Protein AF-A0A927VMZ0-F1 (afdb_monomer_lite)

Secondary structure (DSSP, 8-state):
--HHHHHHHHHHHHTT-S-------SS-TTTT-GGGG---S---TT-HHHHHHHHHHHHHHHHTT-S--TT--HHHHHHHHB-TTSPBPS-EEEEETTEEEEEEEEE----SHHHHHHHHHHHHHH-TT-EEEEEEEEETTEEEEEEEEEEETTEEEEE-TTS-TTS---S-EEGGGSSB--GGG--EEEEEEEEEEPPPPPPPPP------------

Sequence (218 aa):
MKKIITVLSLTMIVFVMFASVPSYAGTDPLVSETTYYTEETDYIPGDCILTATRMMIRRAAIMNGKTGWDKITNEVLRPEATTMDGCLLSDFCFESEGMIYRIGFGTFSGTTDAERIGEFEALLREHPEGIVVHGDWAASTGTHGVLVVGVEGGEVYAVDASYNMGIFSEGIQKWSDTTMLEPSLVTRYWYISSITKTVEKPKPVPAATYYFNILRCA

Structure (mmCIF, N/CA/C/O backbone):
data_AF-A0A927VMZ0-F1
#
_entry.id   AF-A0A927VMZ0-F1
#
loop_
_atom_site.group_PDB
_atom_site.id
_atom_site.type_symbol
_atom_site.label_atom_id
_atom_site.label_alt_id
_atom_site.label_comp_id
_atom_site.label_asym_id
_atom_site.label_entity_id
_atom_site.label_seq_id
_atom_site.pdbx_PDB_ins_code
_atom_site.Cartn_x
_atom_site.Cartn_y
_atom_site.Cartn_z
_atom_site.occupancy
_atom_site.B_iso_or_equiv
_atom_site.auth_seq_id
_atom_site.auth_comp_id
_atom_site.auth_asym_id
_atom_site.auth_atom_id
_atom_site.pdbx_PDB_model_num
ATOM 1 N N . MET A 1 1 ? 46.308 -14.272 31.073 1.00 50.69 1 MET A N 1
ATOM 2 C CA . MET A 1 1 ? 45.635 -12.959 30.922 1.00 50.69 1 MET A CA 1
ATOM 3 C C . MET A 1 1 ? 45.323 -12.603 29.455 1.00 50.69 1 MET A C 1
ATOM 5 O O . MET A 1 1 ? 45.405 -11.446 29.083 1.00 50.69 1 MET A O 1
ATOM 9 N N . LYS A 1 2 ? 44.944 -13.575 28.604 1.00 46.66 2 LYS A N 1
ATOM 10 C CA . LYS A 1 2 ? 44.546 -13.332 27.196 1.00 46.66 2 LYS A CA 1
ATOM 11 C C . LYS A 1 2 ? 43.119 -13.793 26.862 1.00 46.66 2 LYS A C 1
ATOM 13 O O . LYS A 1 2 ? 42.627 -13.470 25.799 1.00 46.66 2 LYS A O 1
ATOM 18 N N . LYS A 1 3 ? 42.445 -14.513 27.771 1.00 48.75 3 LYS A N 1
ATOM 19 C CA . LYS A 1 3 ? 41.092 -15.056 27.547 1.00 48.75 3 LYS A CA 1
ATOM 20 C C . LYS A 1 3 ? 39.956 -14.128 28.004 1.00 48.75 3 LYS A C 1
ATOM 22 O O . LYS A 1 3 ? 38.837 -14.301 27.557 1.00 48.75 3 LYS A O 1
ATOM 27 N N . ILE A 1 4 ? 40.240 -13.139 28.859 1.00 52.00 4 ILE A N 1
ATOM 28 C CA . ILE A 1 4 ? 39.223 -12.197 29.369 1.00 52.00 4 ILE A CA 1
ATOM 29 C C . ILE A 1 4 ? 39.010 -11.028 28.389 1.00 52.00 4 ILE A C 1
ATOM 31 O O . ILE A 1 4 ? 37.894 -10.548 28.238 1.00 52.00 4 ILE A O 1
ATOM 35 N N . ILE A 1 5 ? 40.049 -10.629 27.646 1.00 51.81 5 ILE A N 1
ATOM 36 C CA . ILE A 1 5 ? 39.971 -9.518 26.680 1.00 51.81 5 ILE A CA 1
ATOM 37 C C . ILE A 1 5 ? 39.181 -9.924 25.421 1.00 51.81 5 ILE A C 1
ATOM 39 O O . ILE A 1 5 ? 38.452 -9.110 24.866 1.00 51.81 5 ILE A O 1
ATOM 43 N N . THR A 1 6 ? 39.244 -11.194 25.007 1.00 50.09 6 THR A N 1
ATOM 44 C CA . THR A 1 6 ? 38.513 -11.689 23.824 1.00 50.09 6 THR A CA 1
ATOM 45 C C . THR A 1 6 ? 37.008 -11.825 24.063 1.00 50.09 6 THR A C 1
ATOM 47 O O . THR A 1 6 ? 36.226 -11.674 23.133 1.00 50.09 6 THR A O 1
ATOM 50 N N . VAL A 1 7 ? 36.581 -12.073 25.306 1.00 53.28 7 VAL A N 1
ATOM 51 C CA . VAL A 1 7 ? 35.149 -12.166 25.642 1.00 53.28 7 VAL A CA 1
ATOM 52 C C . VAL A 1 7 ? 34.510 -10.775 25.677 1.00 53.28 7 VAL A C 1
ATOM 54 O O . VAL A 1 7 ? 33.385 -10.619 25.219 1.00 53.28 7 VAL A O 1
ATOM 57 N N . LEU A 1 8 ? 35.254 -9.752 26.114 1.00 47.31 8 LEU A N 1
ATOM 58 C CA . LEU A 1 8 ? 34.761 -8.372 26.161 1.00 47.31 8 LEU A CA 1
ATOM 59 C C . LEU A 1 8 ? 34.671 -7.716 24.770 1.00 47.31 8 LEU A C 1
ATOM 61 O O . LEU A 1 8 ? 33.789 -6.891 24.535 1.00 47.31 8 LEU A O 1
ATOM 65 N N . SER A 1 9 ? 35.550 -8.093 23.830 1.00 53.38 9 SER A N 1
ATOM 66 C CA . SER A 1 9 ? 35.493 -7.578 22.453 1.00 53.38 9 SER A CA 1
ATOM 67 C C . SER A 1 9 ? 34.391 -8.232 21.618 1.00 53.38 9 SER A C 1
ATOM 69 O O . SER A 1 9 ? 33.912 -7.620 20.671 1.00 53.38 9 SER A O 1
ATOM 71 N N . LEU A 1 10 ? 33.979 -9.459 21.957 1.00 47.56 10 LEU A N 1
ATOM 72 C CA . LEU A 1 10 ? 32.918 -10.164 21.235 1.00 47.56 10 LEU A CA 1
ATOM 73 C C . LEU A 1 10 ? 31.522 -9.682 21.663 1.00 47.56 10 LEU A C 1
ATOM 75 O O . LEU A 1 10 ? 30.630 -9.570 20.829 1.00 47.56 10 LEU A O 1
ATOM 79 N N . THR A 1 11 ? 31.337 -9.304 22.932 1.00 51.06 11 THR A N 1
ATOM 80 C CA . THR A 1 11 ? 30.060 -8.758 23.427 1.00 51.06 11 THR A CA 1
ATOM 81 C C . THR A 1 11 ? 29.762 -7.345 22.913 1.00 51.06 11 THR A C 1
ATOM 83 O O . THR A 1 11 ? 28.600 -7.001 22.731 1.00 51.06 11 THR A O 1
ATOM 86 N N . MET A 1 12 ? 30.791 -6.544 22.612 1.00 43.84 12 MET A N 1
ATOM 87 C CA . MET A 1 12 ? 30.645 -5.201 22.019 1.00 43.84 12 MET A CA 1
ATOM 88 C C . MET A 1 12 ? 30.373 -5.212 20.505 1.00 43.84 12 MET A C 1
ATOM 90 O O . MET A 1 12 ? 30.009 -4.180 19.959 1.00 43.84 12 MET A O 1
ATOM 94 N N . ILE A 1 13 ? 30.524 -6.354 19.825 1.00 51.31 13 ILE A N 1
ATOM 95 C CA . ILE A 1 13 ? 30.164 -6.504 18.402 1.00 51.31 13 ILE A CA 1
ATOM 96 C C . ILE A 1 13 ? 28.725 -7.018 18.261 1.00 51.31 13 ILE A C 1
ATOM 98 O O . ILE A 1 13 ? 28.010 -6.608 17.352 1.00 51.31 13 ILE A O 1
ATOM 102 N N . VAL A 1 14 ? 28.257 -7.842 19.204 1.00 43.28 14 VAL A N 1
ATOM 103 C CA . VAL A 1 14 ? 26.871 -8.347 19.214 1.00 43.28 14 VAL A CA 1
ATOM 104 C C . VAL A 1 14 ? 25.856 -7.245 19.562 1.00 43.28 14 VAL A C 1
ATOM 106 O O . VAL A 1 14 ? 24.717 -7.308 19.116 1.00 43.28 14 VAL A O 1
ATOM 109 N N . PHE A 1 15 ? 26.266 -6.188 20.273 1.00 41.25 15 PHE A N 1
ATOM 110 C CA . PHE A 1 15 ? 25.385 -5.060 20.613 1.00 41.25 15 PHE A CA 1
ATOM 111 C C . PHE A 1 15 ? 25.274 -3.978 19.520 1.00 41.25 15 PHE A C 1
ATOM 113 O O . PHE A 1 15 ? 24.405 -3.120 19.607 1.00 41.25 15 PHE A O 1
ATOM 120 N N . VAL A 1 16 ? 26.121 -4.016 18.483 1.00 42.69 16 VAL A N 1
ATOM 121 C CA . VAL A 1 16 ? 26.083 -3.062 17.348 1.00 42.69 16 VAL A CA 1
ATOM 122 C C . VAL A 1 16 ? 25.205 -3.580 16.196 1.00 42.69 16 VAL A C 1
ATOM 124 O O . VAL A 1 16 ? 24.932 -2.859 15.245 1.00 42.69 16 VAL A O 1
ATOM 127 N N . MET A 1 17 ? 24.710 -4.817 16.298 1.00 44.28 17 MET A N 1
ATOM 128 C CA . MET A 1 17 ? 23.756 -5.405 15.348 1.00 44.28 17 MET A CA 1
ATOM 129 C C . MET A 1 17 ? 22.297 -5.277 15.814 1.00 44.28 17 MET A C 1
ATOM 131 O O . MET A 1 17 ? 21.398 -5.785 15.148 1.00 44.28 17 MET A O 1
ATOM 135 N N . PHE A 1 18 ? 22.044 -4.570 16.925 1.00 40.03 18 PHE A N 1
ATOM 136 C CA . PHE A 1 18 ? 20.722 -4.002 17.179 1.00 40.03 18 PHE A CA 1
ATOM 137 C C . PHE A 1 18 ? 20.529 -2.853 16.193 1.00 40.03 18 PHE A C 1
ATOM 139 O O . PHE A 1 18 ? 21.054 -1.759 16.388 1.00 40.03 18 PHE A O 1
ATOM 146 N N . ALA A 1 19 ? 19.872 -3.203 15.088 1.00 43.00 19 ALA A N 1
ATOM 147 C CA . ALA A 1 19 ? 19.372 -2.364 14.015 1.00 43.00 19 ALA A CA 1
ATOM 148 C C . ALA A 1 19 ? 19.492 -0.857 14.282 1.00 43.00 19 ALA A C 1
ATOM 150 O O . ALA A 1 19 ? 18.698 -0.260 15.008 1.00 43.00 19 ALA A O 1
ATOM 151 N N . SER A 1 20 ? 20.437 -0.213 13.599 1.00 39.66 20 SER A N 1
ATOM 152 C CA . SER A 1 20 ? 20.200 1.150 13.150 1.00 39.66 20 SER A CA 1
ATOM 153 C C . SER A 1 20 ? 19.043 1.079 12.155 1.00 39.66 20 SER A C 1
ATOM 155 O O . SER A 1 20 ? 19.272 0.920 10.956 1.00 39.66 20 SER A O 1
ATOM 157 N N . VAL A 1 21 ? 17.804 1.112 12.656 1.00 47.34 21 VAL A N 1
ATOM 158 C CA . VAL A 1 21 ? 16.632 1.367 11.817 1.00 47.34 21 VAL A CA 1
ATOM 159 C C . VAL A 1 21 ? 16.952 2.666 11.078 1.00 47.34 21 VAL A C 1
ATOM 161 O O . VAL A 1 21 ? 17.292 3.650 11.751 1.00 47.34 21 VAL A O 1
ATOM 164 N N . PRO A 1 22 ? 16.959 2.688 9.734 1.00 45.44 22 PRO A N 1
ATOM 165 C CA . PRO A 1 22 ? 17.166 3.921 8.998 1.00 45.44 22 PRO A CA 1
ATOM 166 C C . PRO A 1 22 ? 16.152 4.938 9.520 1.00 45.44 22 PRO A C 1
ATOM 168 O O . PRO A 1 22 ? 14.951 4.767 9.344 1.00 45.44 22 PRO A O 1
ATOM 171 N N . SER A 1 23 ? 16.613 5.968 10.232 1.00 45.06 23 SER A N 1
ATOM 172 C CA . SER A 1 23 ? 15.724 7.045 10.643 1.00 45.06 23 SER A CA 1
ATOM 173 C C . SER A 1 23 ? 15.320 7.768 9.367 1.00 45.06 23 SER A C 1
ATOM 175 O O . SER A 1 23 ? 16.126 8.499 8.791 1.00 45.06 23 SER A O 1
ATOM 177 N N . TYR A 1 24 ? 14.102 7.517 8.891 1.00 49.69 24 TYR A N 1
ATOM 178 C CA . TYR A 1 24 ? 13.470 8.380 7.908 1.00 49.69 24 TYR A CA 1
ATOM 179 C C . TYR A 1 24 ? 13.388 9.767 8.548 1.00 49.69 24 TYR A C 1
ATOM 181 O O . TYR A 1 24 ? 12.648 9.994 9.500 1.00 49.69 24 TYR A O 1
ATOM 189 N N . ALA A 1 25 ? 14.250 10.676 8.096 1.00 47.09 25 ALA A N 1
ATOM 190 C CA . ALA A 1 25 ? 14.321 12.046 8.596 1.00 47.09 25 ALA A CA 1
ATOM 191 C C . ALA A 1 25 ? 13.199 12.922 8.022 1.00 47.09 25 ALA A C 1
ATOM 193 O O . ALA A 1 25 ? 13.194 14.138 8.237 1.00 47.09 25 ALA A O 1
ATOM 194 N N . GLY A 1 26 ? 12.263 12.313 7.292 1.00 48.56 26 GLY A N 1
ATOM 195 C CA . GLY A 1 26 ? 11.076 12.985 6.832 1.00 48.56 26 GLY A CA 1
ATOM 196 C C . GLY A 1 26 ? 10.259 13.481 8.004 1.00 48.56 26 GLY A C 1
ATOM 197 O O . GLY A 1 26 ? 10.176 12.875 9.070 1.00 48.56 26 GLY A O 1
ATOM 198 N N . THR A 1 27 ? 9.639 14.629 7.788 1.00 46.03 27 THR A N 1
ATOM 199 C CA . THR A 1 27 ? 8.799 15.360 8.738 1.00 46.03 27 THR A CA 1
ATOM 200 C C . THR A 1 27 ? 7.523 14.614 9.144 1.00 46.03 27 THR A C 1
ATOM 202 O O . THR A 1 27 ? 6.589 15.255 9.612 1.00 46.03 27 THR A O 1
ATOM 205 N N . ASP A 1 28 ? 7.435 13.303 8.915 1.00 53.69 28 ASP A N 1
ATOM 206 C CA . ASP A 1 28 ? 6.305 12.484 9.318 1.00 53.69 28 ASP A CA 1
ATOM 207 C C . ASP A 1 28 ? 6.397 12.213 10.832 1.00 53.69 28 ASP A C 1
ATOM 209 O O . ASP A 1 28 ? 7.228 11.415 11.274 1.00 53.69 28 ASP A O 1
ATOM 213 N N . PRO A 1 29 ? 5.555 12.866 11.654 1.00 49.75 29 PRO A N 1
ATOM 214 C CA . PRO A 1 29 ? 5.581 12.699 13.103 1.00 49.75 29 PRO A CA 1
ATOM 215 C C . PRO A 1 29 ? 5.244 11.264 13.545 1.00 49.75 29 PRO A C 1
ATOM 217 O O . PRO A 1 29 ? 5.413 10.940 14.716 1.00 49.75 29 PRO A O 1
ATOM 220 N N . LEU A 1 30 ? 4.794 10.394 12.632 1.00 55.31 30 LEU A N 1
ATOM 221 C CA . LEU A 1 30 ? 4.502 8.986 12.901 1.00 55.31 30 LEU A CA 1
ATOM 222 C C . LEU A 1 30 ? 5.739 8.079 12.769 1.00 55.31 30 LEU A C 1
ATOM 224 O O . LEU A 1 30 ? 5.689 6.909 13.130 1.00 55.31 30 LEU A O 1
ATOM 228 N N . VAL A 1 31 ? 6.876 8.598 12.309 1.00 50.88 31 VAL A N 1
ATOM 229 C CA . VAL A 1 31 ? 8.122 7.821 12.170 1.00 50.88 31 VAL A CA 1
ATOM 230 C C . VAL A 1 31 ? 8.772 7.529 13.521 1.00 50.88 31 VAL A C 1
ATOM 232 O O . VAL A 1 31 ? 9.431 6.505 13.682 1.00 50.88 31 VAL A O 1
ATOM 235 N N . SER A 1 32 ? 8.577 8.404 14.514 1.00 46.72 32 SER A N 1
ATOM 236 C CA . SER A 1 32 ? 9.145 8.236 15.859 1.00 46.72 32 SER A CA 1
ATOM 237 C C . SER A 1 32 ? 8.428 7.190 16.717 1.00 46.72 32 SER A C 1
ATOM 239 O O . SER A 1 32 ? 8.897 6.886 17.811 1.00 46.72 32 SER A O 1
ATOM 241 N N . GLU A 1 33 ? 7.307 6.643 16.246 1.00 51.22 33 GLU A N 1
ATOM 242 C CA . GLU A 1 33 ? 6.510 5.641 16.952 1.00 51.22 33 GLU A CA 1
ATOM 243 C C . GLU A 1 33 ? 6.508 4.332 16.148 1.00 51.22 33 GLU A C 1
ATOM 245 O O . GLU A 1 33 ? 5.535 3.947 15.510 1.00 51.22 33 GLU A O 1
ATOM 250 N N . THR A 1 34 ? 7.629 3.609 16.194 1.00 49.75 34 THR A N 1
ATOM 251 C CA . THR A 1 34 ? 7.790 2.242 15.650 1.00 49.75 34 THR A CA 1
ATOM 252 C C . THR A 1 34 ? 6.742 1.237 16.174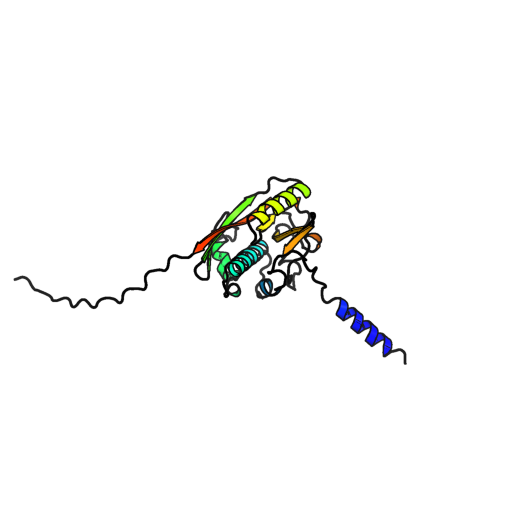 1.00 49.75 34 THR A C 1
ATOM 254 O O . THR A 1 34 ? 6.570 0.152 15.626 1.00 49.75 34 THR A O 1
ATOM 257 N N . THR A 1 35 ? 5.975 1.621 17.196 1.00 48.00 35 THR A N 1
ATOM 258 C CA . THR A 1 35 ? 4.920 0.859 17.879 1.00 48.00 35 THR A CA 1
ATOM 259 C C . THR A 1 35 ? 3.656 0.585 17.042 1.00 48.00 35 THR A C 1
ATOM 261 O O . THR A 1 35 ? 2.817 -0.214 17.452 1.00 48.00 35 THR A O 1
ATOM 264 N N . TYR A 1 36 ? 3.464 1.205 15.870 1.00 53.50 36 TYR A N 1
ATOM 265 C CA . TYR A 1 36 ? 2.250 0.989 15.049 1.00 53.50 36 TYR A CA 1
ATOM 266 C C . TYR A 1 36 ? 2.174 -0.396 14.387 1.00 53.50 36 TYR A C 1
ATOM 268 O O . TYR A 1 36 ? 1.096 -0.871 13.997 1.00 53.50 36 TYR A O 1
ATOM 276 N N . TYR A 1 37 ? 3.329 -1.043 14.251 1.00 53.00 37 TYR A N 1
ATOM 277 C CA . TYR A 1 37 ? 3.525 -2.222 13.413 1.00 53.00 37 TYR A CA 1
ATOM 278 C C . TYR A 1 37 ? 3.609 -3.533 14.212 1.00 53.00 37 TYR A C 1
ATOM 280 O O . TYR A 1 37 ? 3.603 -4.606 13.614 1.00 53.00 37 TYR A O 1
ATOM 288 N N . THR A 1 38 ? 3.652 -3.458 15.547 1.00 49.91 38 THR A N 1
ATOM 289 C CA . THR A 1 38 ? 4.317 -4.462 16.399 1.00 49.91 38 THR A CA 1
ATOM 290 C C . THR A 1 38 ? 3.447 -5.538 17.047 1.00 49.91 38 THR A C 1
ATOM 292 O O . THR A 1 38 ? 3.995 -6.417 17.701 1.00 49.91 38 THR A O 1
ATOM 295 N N . GLU A 1 39 ? 2.126 -5.542 16.890 1.00 49.31 39 GLU A N 1
ATOM 296 C CA . GLU A 1 39 ? 1.283 -6.507 17.617 1.00 49.31 39 GLU A CA 1
ATOM 297 C C . GLU A 1 39 ? 0.466 -7.405 16.700 1.00 49.31 39 GLU A C 1
ATOM 299 O O . GLU A 1 39 ? -0.753 -7.281 16.615 1.00 49.31 39 GLU A O 1
ATOM 304 N N . GLU A 1 40 ? 1.105 -8.347 16.016 1.00 51.88 40 GLU A N 1
ATOM 305 C CA . GLU A 1 40 ? 0.350 -9.545 15.665 1.00 51.88 40 GLU A CA 1
ATOM 306 C C . GLU A 1 40 ? 1.244 -10.769 15.726 1.00 51.88 40 GLU A C 1
ATOM 308 O O . GLU A 1 40 ? 2.162 -10.923 14.939 1.00 51.88 40 GLU A O 1
ATOM 313 N N . THR A 1 41 ? 0.955 -11.669 16.657 1.00 47.78 41 THR A N 1
ATOM 314 C CA . THR A 1 41 ? 1.517 -13.025 16.685 1.00 47.78 41 THR A CA 1
ATOM 315 C C . THR A 1 41 ? 0.951 -13.917 15.576 1.00 47.78 41 THR A C 1
ATOM 317 O O . THR A 1 41 ? 1.383 -15.059 15.437 1.00 47.78 41 THR A O 1
ATOM 320 N N . ASP A 1 42 ? 0.023 -13.386 14.771 1.00 51.47 42 ASP A N 1
ATOM 321 C CA . ASP A 1 42 ? -0.831 -14.140 13.852 1.00 51.47 42 ASP A CA 1
ATOM 322 C C . ASP A 1 42 ? -0.570 -13.761 12.385 1.00 51.47 42 ASP A C 1
ATOM 324 O O . ASP A 1 42 ? -1.479 -13.763 11.556 1.00 51.47 42 ASP A O 1
ATOM 328 N N . TYR A 1 43 ? 0.680 -13.424 12.042 1.00 56.22 43 TYR A N 1
ATOM 329 C CA . TYR A 1 43 ? 1.075 -13.304 10.638 1.00 56.22 43 TYR A CA 1
ATOM 330 C C . TYR A 1 43 ? 0.827 -14.628 9.915 1.00 56.22 43 TYR A C 1
ATOM 332 O O . TYR A 1 43 ? 1.489 -15.634 10.187 1.00 56.22 43 TYR A O 1
ATOM 340 N N . ILE A 1 44 ? -0.106 -14.614 8.964 1.00 61.84 44 ILE A N 1
ATOM 341 C CA . ILE A 1 44 ? -0.333 -15.739 8.066 1.00 61.84 44 ILE A CA 1
ATOM 342 C C . ILE A 1 44 ? 0.497 -15.483 6.802 1.00 61.84 44 ILE A C 1
ATOM 344 O O . ILE A 1 44 ? 0.311 -14.455 6.141 1.00 61.84 44 ILE A O 1
ATOM 348 N N . PRO A 1 45 ? 1.417 -16.393 6.431 1.00 62.81 45 PRO A N 1
ATOM 349 C CA . PRO A 1 45 ? 2.112 -16.308 5.153 1.00 62.81 45 PRO A CA 1
ATOM 350 C C . PRO A 1 45 ? 1.113 -16.125 4.002 1.00 62.81 45 PRO A C 1
ATOM 352 O O . PRO A 1 45 ? 0.208 -16.941 3.836 1.00 62.81 45 PRO A O 1
ATOM 355 N N . GLY A 1 46 ? 1.277 -15.052 3.224 1.00 69.69 46 GLY A N 1
ATOM 356 C CA . GLY A 1 46 ? 0.347 -14.664 2.154 1.00 69.69 46 GLY A CA 1
ATOM 357 C C . GLY A 1 46 ? -0.500 -13.419 2.454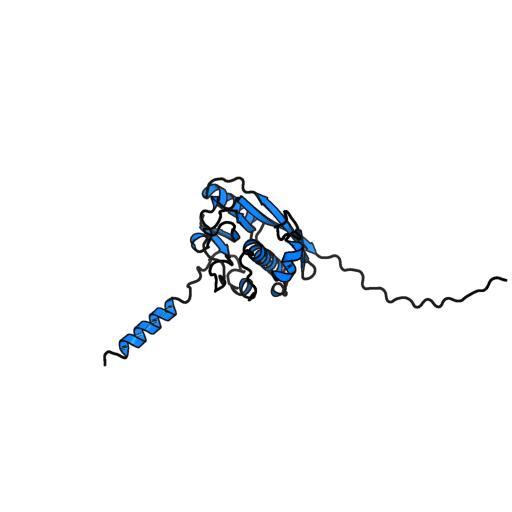 1.00 69.69 46 GLY A C 1
ATOM 358 O O . GLY A 1 46 ? -1.111 -12.878 1.538 1.00 69.69 46 GLY A O 1
ATOM 359 N N . ASP A 1 47 ? -0.474 -12.899 3.685 1.00 81.00 47 ASP A N 1
ATOM 360 C CA . ASP A 1 47 ? -1.238 -11.709 4.087 1.00 81.00 47 ASP A CA 1
ATOM 361 C C . ASP A 1 47 ? -0.478 -10.387 3.965 1.00 81.00 47 ASP A C 1
ATOM 363 O O . ASP A 1 47 ? -0.868 -9.391 4.575 1.00 81.00 47 ASP A O 1
ATOM 367 N N . CYS A 1 48 ? 0.620 -10.327 3.217 1.00 86.94 48 CYS A N 1
ATOM 368 C CA . CYS A 1 48 ? 1.442 -9.118 3.128 1.00 86.94 48 CYS A CA 1
ATOM 369 C C . CYS A 1 48 ? 0.634 -7.879 2.701 1.00 86.94 48 CYS A C 1
ATOM 371 O O . CYS A 1 48 ? 0.715 -6.837 3.349 1.00 86.94 48 CYS A O 1
ATOM 373 N N . ILE A 1 49 ? -0.234 -8.020 1.693 1.00 90.00 49 ILE A N 1
ATOM 374 C CA . ILE A 1 49 ? -1.090 -6.932 1.199 1.00 90.00 49 ILE A CA 1
ATOM 375 C C . ILE A 1 49 ? -2.141 -6.545 2.250 1.00 90.00 49 ILE A C 1
ATOM 377 O O . ILE A 1 49 ? -2.326 -5.360 2.528 1.00 90.00 49 ILE A O 1
ATOM 381 N N . LEU A 1 50 ? -2.787 -7.524 2.895 1.00 89.38 50 LEU A N 1
ATOM 382 C CA . LEU A 1 50 ? -3.759 -7.269 3.965 1.00 89.38 50 LEU A CA 1
ATOM 383 C C . LEU A 1 50 ? -3.102 -6.552 5.154 1.00 89.38 50 LEU A C 1
ATOM 385 O O . LEU A 1 50 ? -3.634 -5.570 5.667 1.00 89.38 50 LEU A O 1
ATOM 389 N N . THR A 1 51 ? -1.901 -6.988 5.525 1.00 88.06 51 THR A N 1
ATOM 390 C CA . THR A 1 51 ? -1.117 -6.420 6.622 1.00 88.06 51 THR A CA 1
ATOM 391 C C . THR A 1 51 ? -0.683 -4.990 6.314 1.00 88.06 51 THR A C 1
ATOM 393 O O . THR A 1 51 ? -0.855 -4.108 7.155 1.00 88.06 51 THR A O 1
ATOM 396 N N . ALA A 1 52 ? -0.189 -4.724 5.103 1.00 90.44 52 ALA A N 1
ATOM 397 C CA . ALA A 1 52 ? 0.126 -3.369 4.651 1.00 90.44 52 ALA A CA 1
ATOM 398 C C . ALA A 1 52 ? -1.119 -2.462 4.677 1.00 90.44 52 ALA A C 1
ATOM 400 O O . ALA A 1 52 ? -1.051 -1.303 5.086 1.00 90.44 52 ALA A O 1
ATOM 401 N N . THR A 1 53 ? -2.286 -3.008 4.332 1.00 93.12 53 THR A N 1
ATOM 402 C CA . THR A 1 53 ? -3.572 -2.290 4.362 1.00 93.12 53 THR A CA 1
ATOM 403 C C . THR A 1 53 ? -4.015 -1.959 5.772 1.00 93.12 53 THR A C 1
ATOM 405 O O . THR A 1 53 ? -4.401 -0.825 6.051 1.00 93.12 53 THR A O 1
ATOM 408 N N . ARG A 1 54 ? -3.891 -2.911 6.695 1.00 90.94 54 ARG A N 1
ATOM 409 C CA . ARG A 1 54 ? -4.099 -2.670 8.121 1.00 90.94 54 ARG A CA 1
ATOM 410 C C . ARG A 1 54 ? -3.209 -1.535 8.616 1.00 90.94 54 ARG A C 1
ATOM 412 O O . ARG A 1 54 ? -3.696 -0.640 9.299 1.00 90.94 54 ARG A O 1
ATOM 419 N N . MET A 1 55 ? -1.925 -1.554 8.263 1.00 89.00 55 MET A N 1
ATOM 420 C CA . MET A 1 55 ? -0.977 -0.505 8.645 1.00 89.00 55 MET A CA 1
ATOM 421 C C . MET A 1 55 ? -1.386 0.866 8.084 1.00 89.00 55 MET A C 1
ATOM 423 O O . MET A 1 55 ? -1.375 1.843 8.829 1.00 89.00 55 MET A O 1
ATOM 427 N N . MET A 1 56 ? -1.839 0.932 6.826 1.00 93.75 56 MET A N 1
ATOM 428 C CA . MET A 1 56 ? -2.368 2.156 6.207 1.00 93.75 56 MET A CA 1
ATOM 429 C C . MET A 1 56 ? -3.580 2.703 6.979 1.00 93.75 56 MET A C 1
ATOM 431 O O . MET A 1 56 ? -3.619 3.881 7.333 1.00 93.75 56 MET A O 1
ATOM 435 N N . ILE A 1 57 ? -4.552 1.842 7.308 1.00 94.38 57 ILE A N 1
ATOM 436 C CA . ILE A 1 57 ? -5.754 2.232 8.061 1.00 94.38 57 ILE A CA 1
ATOM 437 C C . ILE A 1 57 ? -5.391 2.668 9.486 1.00 94.38 57 ILE A C 1
ATOM 439 O O . ILE A 1 57 ? -5.906 3.681 9.960 1.00 94.38 57 ILE A O 1
ATOM 443 N N . ARG A 1 58 ? -4.487 1.951 10.168 1.00 91.31 58 ARG A N 1
ATOM 444 C CA . ARG A 1 58 ? -3.975 2.340 11.491 1.00 91.31 58 ARG A CA 1
ATOM 445 C C . ARG A 1 58 ? -3.359 3.732 11.438 1.00 91.31 58 ARG A C 1
ATOM 447 O O . ARG A 1 58 ? -3.759 4.595 12.219 1.00 91.31 58 ARG A O 1
ATOM 454 N N . ARG A 1 59 ? -2.467 3.978 10.472 1.00 90.62 59 ARG A N 1
ATOM 455 C CA . ARG A 1 59 ? -1.807 5.275 10.280 1.00 90.62 59 ARG A CA 1
ATOM 456 C C . ARG A 1 59 ? -2.832 6.390 10.046 1.00 90.62 59 ARG A C 1
ATOM 458 O O . ARG A 1 59 ? -2.778 7.422 10.713 1.00 90.62 59 ARG A O 1
ATOM 465 N N . ALA A 1 60 ? -3.850 6.144 9.222 1.00 92.81 60 ALA A N 1
ATOM 466 C CA . ALA A 1 60 ? -4.963 7.072 9.033 1.00 92.81 60 ALA A CA 1
ATOM 467 C C . ALA A 1 60 ? -5.796 7.301 10.307 1.00 92.81 60 ALA A C 1
ATOM 469 O O . ALA A 1 60 ? -6.223 8.424 10.576 1.00 92.81 60 ALA A O 1
ATOM 470 N N . ALA A 1 61 ? -6.040 6.269 11.116 1.00 91.50 61 ALA A N 1
ATOM 471 C CA . ALA A 1 61 ? -6.754 6.389 12.386 1.00 91.50 61 ALA A CA 1
ATOM 472 C C . ALA A 1 61 ? -6.008 7.308 13.366 1.00 91.50 61 ALA A C 1
ATOM 474 O O . ALA A 1 61 ? -6.616 8.219 13.931 1.00 91.50 61 ALA A O 1
ATOM 475 N N . ILE A 1 62 ? -4.690 7.143 13.483 1.00 87.75 62 ILE A N 1
ATOM 476 C CA . ILE A 1 62 ? -3.829 7.979 14.330 1.00 87.75 62 ILE A CA 1
ATOM 477 C C . ILE A 1 62 ? -3.834 9.432 13.853 1.00 87.75 62 ILE A C 1
ATOM 479 O O . ILE A 1 62 ? -4.047 10.341 14.655 1.00 87.75 62 ILE A O 1
ATOM 483 N N . MET A 1 63 ? -3.709 9.661 12.540 1.00 89.12 63 MET A N 1
ATOM 484 C CA . MET A 1 63 ? -3.827 11.001 11.943 1.00 89.12 63 MET A CA 1
ATOM 485 C C . MET A 1 63 ? -5.175 11.673 12.237 1.00 89.12 63 MET A C 1
ATOM 487 O O . MET A 1 63 ? -5.262 12.896 12.308 1.00 89.12 63 MET A O 1
ATOM 491 N N . ASN A 1 64 ? -6.227 10.878 12.443 1.00 89.94 64 ASN A N 1
ATOM 492 C CA . ASN A 1 64 ? -7.562 11.338 12.822 1.00 89.94 64 ASN A CA 1
ATOM 493 C C . ASN A 1 64 ? -7.803 11.337 14.349 1.00 89.94 64 ASN A C 1
ATOM 495 O O . ASN A 1 64 ? -8.948 11.476 14.790 1.00 89.94 64 ASN A O 1
ATOM 499 N N . GLY A 1 65 ? -6.752 11.185 15.162 1.00 89.81 65 GLY A N 1
ATOM 500 C CA . GLY A 1 65 ? -6.810 11.251 16.625 1.00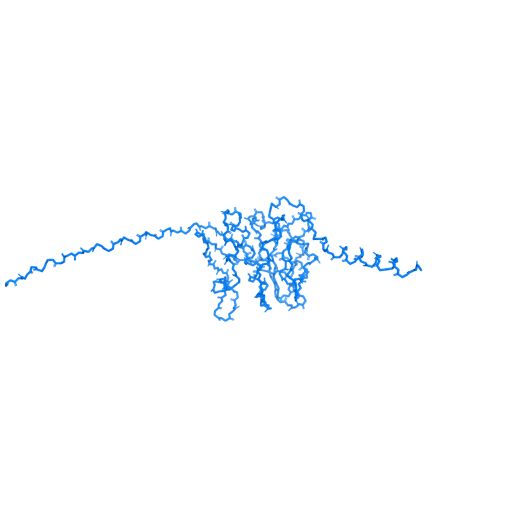 89.81 65 GLY A CA 1
ATOM 501 C C . GLY A 1 65 ? -7.510 10.063 17.290 1.00 89.81 65 GLY A C 1
ATOM 502 O O . GLY A 1 65 ? -8.048 10.207 18.388 1.00 89.81 65 GLY A O 1
ATOM 503 N N . LYS A 1 66 ? -7.563 8.907 16.621 1.00 89.56 66 LYS A N 1
ATOM 504 C CA . LYS A 1 66 ? -8.159 7.674 17.150 1.00 89.56 66 LYS A CA 1
ATOM 505 C C . LYS A 1 66 ? -7.129 6.889 17.943 1.00 89.56 66 LYS A C 1
ATOM 507 O O . LYS A 1 66 ? -6.012 6.689 17.478 1.00 89.56 66 LYS A O 1
ATOM 512 N N . THR A 1 67 ? -7.507 6.455 19.141 1.00 86.69 67 THR A N 1
ATOM 513 C CA . THR A 1 67 ? -6.597 5.790 20.082 1.00 86.69 67 THR A CA 1
ATOM 514 C C . THR A 1 67 ? -6.735 4.274 20.079 1.00 86.69 67 THR A C 1
ATOM 516 O O . THR A 1 67 ? -5.830 3.618 20.572 1.00 86.69 67 THR A O 1
ATOM 519 N N . GLY A 1 68 ? -7.827 3.707 19.551 1.00 84.88 68 GLY A N 1
ATOM 520 C CA . GLY A 1 68 ? -7.979 2.251 19.412 1.00 84.88 68 GLY A CA 1
ATOM 521 C C . GLY A 1 68 ? -7.614 1.734 18.024 1.00 84.88 68 GLY A C 1
ATOM 522 O O . GLY A 1 68 ? -8.290 0.860 17.480 1.00 84.88 68 GLY A O 1
ATOM 523 N N . TRP A 1 69 ? -6.572 2.311 17.423 1.00 85.94 69 TRP A N 1
ATOM 524 C CA . TRP A 1 69 ? -5.993 1.841 16.163 1.00 85.94 69 TRP A CA 1
ATOM 525 C C . TRP A 1 69 ? -5.433 0.412 16.293 1.00 85.94 69 TRP A C 1
ATOM 527 O O . TRP A 1 69 ? -5.450 -0.356 15.334 1.00 85.94 69 TRP A O 1
ATOM 537 N N . ASP A 1 70 ? -4.986 0.028 17.486 1.00 82.81 70 ASP A N 1
ATOM 538 C CA . ASP A 1 70 ? -4.461 -1.293 17.840 1.00 82.81 70 ASP A CA 1
ATOM 539 C C . ASP A 1 70 ? -5.490 -2.409 17.595 1.00 82.81 70 ASP A C 1
ATOM 541 O O . ASP A 1 70 ? -5.149 -3.470 17.071 1.00 82.81 70 ASP A O 1
ATOM 545 N N . LYS A 1 71 ? -6.776 -2.122 17.830 1.00 87.56 71 LYS A N 1
ATOM 546 C CA . LYS A 1 71 ? -7.902 -3.047 17.595 1.00 87.56 71 LYS A CA 1
ATOM 547 C C . LYS A 1 71 ? -8.156 -3.371 16.123 1.00 87.56 71 LYS A C 1
ATOM 549 O O . LYS A 1 71 ? -8.945 -4.263 15.821 1.00 87.56 71 LYS A O 1
ATOM 554 N N . ILE A 1 72 ? -7.534 -2.642 15.200 1.00 88.31 72 ILE A N 1
ATOM 555 C CA . ILE A 1 72 ? -7.600 -2.919 13.765 1.00 88.31 72 ILE A CA 1
ATOM 556 C C . ILE A 1 72 ? -6.595 -4.037 13.478 1.00 88.31 72 ILE A C 1
ATOM 558 O O . ILE A 1 72 ? -5.425 -3.761 13.225 1.00 88.31 72 ILE A O 1
ATOM 562 N N . THR A 1 73 ? -7.027 -5.292 13.589 1.00 86.88 73 THR A N 1
ATOM 563 C CA . THR A 1 73 ? -6.225 -6.506 13.337 1.00 86.88 73 THR A CA 1
ATOM 564 C C . THR A 1 73 ? -6.463 -7.056 11.927 1.00 86.88 73 THR A C 1
ATOM 566 O O . THR A 1 73 ? -7.409 -6.654 11.244 1.00 86.88 73 THR A O 1
ATOM 569 N N . ASN A 1 74 ? -5.623 -7.989 11.469 1.00 85.44 74 ASN A N 1
ATOM 570 C CA . ASN A 1 74 ? -5.876 -8.677 10.201 1.00 85.44 74 ASN A CA 1
ATOM 571 C C . ASN A 1 74 ? -7.138 -9.547 10.287 1.00 85.44 74 ASN A C 1
ATOM 573 O O . ASN A 1 74 ? -7.853 -9.678 9.296 1.00 85.44 74 ASN A O 1
ATOM 577 N N . GLU A 1 75 ? -7.446 -10.099 11.465 1.00 87.06 75 GLU A N 1
ATOM 578 C CA . GLU A 1 75 ? -8.657 -10.892 11.708 1.00 87.06 75 GLU A CA 1
ATOM 579 C C . GLU A 1 75 ? -9.938 -10.096 11.417 1.00 87.06 75 GLU A C 1
ATOM 581 O O . GLU A 1 75 ? -10.803 -10.580 10.688 1.00 87.06 75 GLU A O 1
ATOM 586 N N . VAL A 1 76 ? -10.046 -8.862 11.925 1.00 90.62 76 VAL A N 1
ATOM 587 C CA . VAL A 1 76 ? -11.241 -8.023 11.709 1.00 90.62 76 VAL A CA 1
ATOM 588 C C . VAL A 1 76 ? -11.279 -7.385 10.321 1.00 90.62 76 VAL A C 1
ATOM 590 O O . VAL A 1 76 ? -12.358 -7.088 9.821 1.00 90.62 76 VAL A O 1
ATOM 593 N N . LEU A 1 77 ? -10.119 -7.168 9.691 1.00 90.25 77 LEU A N 1
ATOM 594 C CA . LEU A 1 77 ? -10.032 -6.542 8.370 1.00 90.25 77 LEU A CA 1
ATOM 595 C C . LEU A 1 77 ? -10.310 -7.531 7.230 1.00 90.25 77 LEU A C 1
ATOM 597 O O . LEU A 1 77 ? -10.928 -7.167 6.232 1.00 90.25 77 LEU A O 1
ATOM 601 N N . ARG A 1 78 ? -9.861 -8.784 7.365 1.00 89.81 78 ARG A N 1
ATOM 602 C CA . ARG A 1 78 ? -9.982 -9.817 6.326 1.00 89.81 78 ARG A CA 1
ATOM 603 C C . ARG A 1 78 ? -11.388 -9.976 5.741 1.00 89.81 78 ARG A C 1
ATOM 605 O O . ARG A 1 78 ? -11.471 -9.975 4.511 1.00 89.81 78 ARG A O 1
ATOM 612 N N . PRO A 1 79 ? -12.470 -10.128 6.534 1.00 91.06 79 PRO A N 1
ATOM 613 C CA . PRO A 1 79 ? -13.802 -10.341 5.969 1.00 91.06 79 PRO A CA 1
ATOM 614 C C . PRO A 1 79 ? -14.297 -9.156 5.131 1.00 91.06 79 PRO A C 1
ATOM 616 O O . PRO A 1 79 ? -15.130 -9.357 4.256 1.00 91.06 79 PRO A O 1
ATOM 619 N N . GLU A 1 80 ? -13.769 -7.952 5.364 1.00 92.44 80 GLU A N 1
ATOM 620 C CA . GLU A 1 80 ? -14.117 -6.757 4.590 1.00 92.44 80 GLU A CA 1
ATOM 621 C C . GLU A 1 80 ? -13.243 -6.599 3.341 1.00 92.44 80 GLU A C 1
ATOM 623 O O . GLU A 1 80 ? -13.702 -6.073 2.336 1.00 92.44 80 GLU A O 1
ATOM 628 N N . ALA A 1 81 ? -11.983 -7.041 3.391 1.00 89.69 81 ALA A N 1
ATOM 629 C CA . ALA A 1 81 ? -10.997 -6.825 2.329 1.00 89.69 81 ALA A CA 1
ATOM 630 C C . ALA A 1 81 ? -10.907 -7.970 1.302 1.00 89.69 81 ALA A C 1
ATOM 632 O O . ALA A 1 81 ? -10.215 -7.833 0.285 1.00 89.69 81 ALA A O 1
ATOM 633 N N . THR A 1 82 ? -11.559 -9.109 1.564 1.00 86.88 82 THR A N 1
ATOM 634 C CA . THR A 1 82 ? -11.430 -10.325 0.747 1.00 86.88 82 THR A CA 1
ATOM 635 C C . THR A 1 82 ? -12.767 -10.960 0.372 1.00 86.88 82 THR A C 1
ATOM 637 O O . THR A 1 82 ? -13.768 -10.821 1.070 1.00 86.88 82 THR A O 1
ATOM 640 N N . THR A 1 83 ? -12.792 -11.678 -0.752 1.00 83.94 83 THR A N 1
ATOM 641 C CA . THR A 1 83 ? -13.904 -12.556 -1.133 1.00 83.94 83 THR A CA 1
ATOM 642 C C . THR A 1 83 ? -13.962 -13.787 -0.224 1.00 83.94 83 THR A C 1
ATOM 644 O O . THR A 1 83 ? -13.009 -14.098 0.488 1.00 83.94 83 THR A O 1
ATOM 647 N N . MET A 1 84 ? -15.054 -14.560 -0.301 1.00 75.94 84 MET A N 1
ATOM 648 C CA . MET A 1 84 ? -15.171 -15.843 0.417 1.00 75.94 84 MET A CA 1
ATOM 649 C C . MET A 1 84 ? -14.058 -16.842 0.053 1.00 75.94 84 MET A C 1
ATOM 651 O O . MET A 1 84 ? -13.714 -17.690 0.871 1.00 75.94 84 MET A O 1
ATOM 655 N N . ASP A 1 85 ? -13.479 -16.711 -1.144 1.00 79.06 85 ASP A N 1
ATOM 656 C CA . ASP A 1 85 ? -12.365 -17.532 -1.634 1.00 79.06 85 ASP A CA 1
ATOM 657 C C . ASP A 1 85 ? -10.984 -16.943 -1.274 1.00 79.06 85 ASP A C 1
ATOM 659 O O . ASP A 1 85 ? -9.953 -17.457 -1.705 1.00 79.06 85 ASP A O 1
ATOM 663 N N . GLY A 1 86 ? -10.946 -15.851 -0.501 1.00 73.94 86 GLY A N 1
ATOM 664 C CA . GLY A 1 86 ? -9.718 -15.195 -0.048 1.00 73.94 86 GLY A CA 1
ATOM 665 C C . GLY A 1 86 ? -9.067 -14.262 -1.074 1.00 73.94 86 GLY A C 1
ATOM 666 O O . GLY A 1 86 ? -7.938 -13.825 -0.863 1.00 73.94 86 GLY A O 1
ATOM 667 N N . CYS A 1 87 ? -9.740 -13.933 -2.182 1.00 81.25 87 CYS A N 1
ATOM 668 C CA . CYS A 1 87 ? -9.215 -12.976 -3.162 1.00 81.25 87 CYS A CA 1
ATOM 669 C C . CYS A 1 87 ? -9.374 -11.536 -2.666 1.00 81.25 87 CYS A C 1
ATOM 671 O O . CYS A 1 87 ? -10.402 -11.193 -2.096 1.00 81.25 87 CYS A O 1
ATOM 673 N N . LEU A 1 88 ? -8.399 -10.672 -2.946 1.00 83.38 88 LEU A N 1
ATOM 674 C CA . LEU A 1 88 ? -8.467 -9.245 -2.615 1.00 83.38 88 LEU A CA 1
ATOM 675 C C . LEU A 1 88 ? -9.555 -8.528 -3.435 1.00 83.38 88 LEU A C 1
ATOM 677 O O . LEU A 1 88 ? -9.681 -8.765 -4.639 1.00 83.38 88 LEU A O 1
ATOM 681 N N . LEU A 1 89 ? -10.323 -7.642 -2.797 1.00 85.88 89 LEU A N 1
ATOM 682 C CA . LEU A 1 89 ? -11.373 -6.852 -3.456 1.00 85.88 89 LEU A CA 1
ATOM 683 C C . LEU A 1 89 ? -10.820 -5.622 -4.203 1.00 85.88 89 LEU A C 1
ATOM 685 O O . LEU A 1 89 ? -9.753 -5.101 -3.893 1.00 85.88 89 LEU A O 1
ATOM 689 N N . SER A 1 90 ? -11.555 -5.114 -5.194 1.00 85.88 90 SER A N 1
ATOM 690 C CA . SER A 1 90 ? -11.216 -3.845 -5.866 1.00 85.88 90 SER A CA 1
ATOM 691 C C . SER A 1 90 ? -11.512 -2.614 -5.011 1.00 85.88 90 SER A C 1
ATOM 693 O O . SER A 1 90 ? -10.988 -1.540 -5.262 1.00 85.88 90 SER A O 1
ATOM 695 N N . ASP A 1 91 ? -12.385 -2.733 -4.027 1.00 91.75 91 ASP A N 1
ATOM 696 C CA . ASP A 1 91 ? -12.719 -1.677 -3.087 1.00 91.75 91 ASP A CA 1
ATOM 697 C C . ASP A 1 91 ? -13.487 -2.289 -1.924 1.00 91.75 91 ASP A C 1
ATOM 699 O O . ASP A 1 91 ? -14.138 -3.327 -2.066 1.00 91.75 91 ASP A O 1
ATOM 703 N N . PHE A 1 92 ? -13.401 -1.649 -0.764 1.00 94.75 92 PHE A N 1
ATOM 704 C CA . PHE A 1 92 ? -14.187 -2.034 0.399 1.00 94.75 92 PHE A CA 1
ATOM 705 C C . PHE A 1 92 ? -14.308 -0.883 1.396 1.00 94.75 92 PHE A C 1
ATOM 707 O O . PHE A 1 92 ? -13.615 0.135 1.308 1.00 94.75 92 PHE A O 1
ATOM 714 N N . CYS A 1 93 ? -15.211 -1.045 2.358 1.00 94.62 93 CYS A N 1
ATOM 715 C CA . CYS A 1 93 ? -15.360 -0.142 3.489 1.00 94.62 93 CYS A CA 1
ATOM 716 C C . CYS A 1 93 ? -14.977 -0.881 4.765 1.00 94.62 93 CYS A C 1
ATOM 718 O O . CYS A 1 93 ? -15.387 -2.016 4.966 1.00 94.62 93 CYS A O 1
ATOM 720 N N . PHE A 1 94 ? -14.246 -0.214 5.648 1.00 95.62 94 PHE A N 1
ATOM 721 C CA . PHE A 1 94 ? -13.930 -0.727 6.972 1.00 95.62 94 PHE A CA 1
ATOM 722 C C . PHE A 1 94 ? -14.382 0.284 8.023 1.00 95.62 94 PHE A C 1
ATOM 724 O O . PHE A 1 94 ? -14.025 1.460 7.944 1.00 95.62 94 PHE A O 1
ATOM 731 N N . GLU A 1 95 ? -15.190 -0.149 8.989 1.00 94.88 95 GLU A N 1
ATOM 732 C CA . GLU A 1 95 ? -15.659 0.703 10.083 1.00 94.88 95 GLU A CA 1
ATOM 733 C C . GLU A 1 95 ? -14.847 0.438 11.354 1.00 94.88 95 GLU A C 1
ATOM 735 O O . GLU A 1 95 ? -14.768 -0.693 11.829 1.00 94.88 95 GLU A O 1
ATOM 740 N N . SER A 1 96 ? -14.269 1.487 11.941 1.00 92.44 96 SER A N 1
ATOM 741 C CA . SER A 1 96 ? -13.616 1.413 13.249 1.00 92.44 96 SER A CA 1
ATOM 742 C C . SER A 1 96 ? -13.683 2.751 13.982 1.00 92.44 96 SER A C 1
ATOM 744 O O . SER A 1 96 ? -13.569 3.818 13.382 1.00 92.44 96 SER A O 1
ATOM 746 N N . GLU A 1 97 ? -13.911 2.702 15.297 1.00 89.38 97 GLU A N 1
ATOM 747 C CA . GLU A 1 97 ? -13.970 3.866 16.200 1.00 89.38 97 GLU A CA 1
ATOM 748 C C . GLU A 1 97 ? -14.842 5.038 15.704 1.00 89.38 97 GLU A C 1
ATOM 750 O O . GLU A 1 97 ? -14.501 6.223 15.845 1.00 89.38 97 GLU A O 1
ATOM 755 N N . GLY A 1 98 ? -15.990 4.712 15.109 1.00 90.06 98 GLY A N 1
ATOM 756 C CA . GLY A 1 98 ? -16.931 5.697 14.581 1.00 90.06 98 GLY A CA 1
ATOM 757 C C . GLY A 1 98 ? -16.459 6.396 13.302 1.00 90.06 98 GLY A C 1
ATOM 758 O O . GLY A 1 98 ? -16.920 7.497 12.994 1.00 90.06 98 GLY A O 1
ATOM 759 N N . MET A 1 99 ? -15.525 5.785 12.575 1.00 93.38 99 MET A N 1
ATOM 760 C CA . MET A 1 99 ? -15.063 6.204 11.256 1.00 93.38 99 MET A CA 1
ATOM 761 C C . MET A 1 99 ? -15.277 5.072 10.258 1.00 93.38 99 MET A C 1
ATOM 763 O O . MET A 1 99 ? -15.109 3.905 10.594 1.00 93.38 99 MET A O 1
ATOM 767 N N . ILE A 1 100 ? -15.610 5.433 9.027 1.00 95.88 100 ILE A N 1
ATOM 768 C CA . ILE A 1 100 ? -15.661 4.543 7.872 1.00 95.88 100 ILE A CA 1
ATOM 769 C C . ILE A 1 100 ? -14.491 4.927 6.975 1.00 95.88 100 ILE A C 1
ATOM 771 O O . ILE A 1 100 ? -14.425 6.061 6.492 1.00 95.88 100 ILE A O 1
ATOM 775 N N . TYR A 1 101 ? -13.582 3.983 6.767 1.00 96.88 101 TYR A N 1
ATOM 776 C CA . TYR A 1 101 ? -12.450 4.075 5.856 1.00 96.88 101 TYR A CA 1
ATOM 777 C C . TYR A 1 101 ? -12.846 3.395 4.549 1.00 96.88 101 TYR A C 1
ATOM 779 O O . TYR A 1 101 ? -13.103 2.192 4.535 1.00 96.88 101 TYR A O 1
ATOM 787 N N . ARG A 1 102 ? -12.925 4.153 3.453 1.00 97.62 102 ARG A N 1
ATOM 788 C CA . ARG A 1 102 ? -13.212 3.588 2.132 1.00 97.62 102 ARG A CA 1
ATOM 789 C C . ARG A 1 102 ? -11.912 3.349 1.386 1.00 97.62 102 ARG A C 1
ATOM 791 O O . ARG A 1 102 ? -11.242 4.309 1.004 1.00 97.62 102 ARG A O 1
ATOM 798 N N . ILE A 1 103 ? -11.585 2.090 1.146 1.00 97.94 103 ILE A N 1
ATOM 799 C CA . ILE A 1 103 ? -10.380 1.692 0.429 1.00 97.94 103 ILE A CA 1
ATOM 800 C C . ILE A 1 103 ? -10.703 1.622 -1.058 1.00 97.94 103 ILE A C 1
ATOM 802 O O . ILE A 1 103 ? -11.654 0.956 -1.461 1.00 97.94 103 ILE A O 1
ATOM 806 N N . GLY A 1 104 ? -9.944 2.373 -1.850 1.00 96.06 104 GLY A N 1
ATOM 807 C CA . GLY A 1 104 ? -10.007 2.364 -3.305 1.00 96.06 104 GLY A CA 1
ATOM 808 C C . GLY A 1 104 ? -8.838 1.594 -3.906 1.00 96.06 104 GLY A C 1
ATOM 809 O O . GLY A 1 104 ? -7.834 1.343 -3.240 1.00 96.06 104 GLY A O 1
ATOM 810 N N . PHE A 1 105 ? -8.969 1.266 -5.186 1.00 95.81 105 PHE A N 1
ATOM 811 C CA . PHE A 1 105 ? -7.953 0.579 -5.972 1.00 95.81 105 PHE A CA 1
ATOM 812 C C . PHE A 1 105 ? -7.551 1.397 -7.183 1.00 95.81 105 PHE A C 1
ATOM 814 O O . PHE A 1 105 ? -8.386 2.023 -7.840 1.00 95.81 105 PHE A O 1
ATOM 821 N N . GLY A 1 106 ? -6.267 1.333 -7.502 1.00 96.50 106 GLY A N 1
ATOM 822 C CA . GLY A 1 106 ? -5.722 1.871 -8.729 1.00 96.50 106 GLY A CA 1
ATOM 823 C C . GLY A 1 106 ? -4.640 0.981 -9.321 1.00 96.50 106 GLY A C 1
ATOM 824 O O . GLY A 1 106 ? -4.171 0.005 -8.728 1.00 96.50 106 GLY A O 1
ATOM 825 N N . THR A 1 107 ? -4.249 1.340 -10.535 1.00 97.38 107 THR A N 1
ATOM 826 C CA . THR A 1 107 ? -3.172 0.699 -11.288 1.00 97.38 107 THR A CA 1
ATOM 827 C C . THR A 1 107 ? -2.165 1.750 -11.701 1.00 97.38 107 THR A C 1
ATOM 829 O O . THR A 1 107 ? -2.555 2.847 -12.102 1.00 97.38 107 THR A O 1
ATOM 832 N N . PHE A 1 108 ? -0.888 1.400 -11.651 1.00 97.75 108 PHE A N 1
ATOM 833 C CA . PHE A 1 108 ? 0.172 2.276 -12.129 1.00 97.75 108 PHE A CA 1
ATOM 834 C C . PHE A 1 108 ? 0.240 2.273 -13.656 1.00 97.75 108 PHE A C 1
ATOM 836 O O . PHE A 1 108 ? 0.052 1.236 -14.295 1.00 97.75 108 PHE A O 1
ATOM 843 N N . SER A 1 109 ? 0.506 3.440 -14.233 1.00 95.38 109 SER A N 1
ATOM 844 C CA . SER A 1 109 ? 0.695 3.624 -15.674 1.00 95.38 109 SER A CA 1
ATOM 845 C C . SER A 1 109 ? 2.172 3.601 -16.070 1.00 95.38 109 SER A C 1
ATOM 847 O O . SER A 1 109 ? 2.498 3.217 -17.194 1.00 95.38 109 SER A O 1
ATOM 849 N N . GLY A 1 110 ? 3.062 3.964 -15.140 1.00 92.38 110 GLY A N 1
ATOM 850 C CA . GLY A 1 110 ? 4.505 3.940 -15.322 1.00 92.38 110 GLY A CA 1
ATOM 851 C C . GLY A 1 110 ? 5.038 2.523 -15.501 1.00 92.38 110 GLY A C 1
ATOM 852 O O . GLY A 1 110 ? 4.604 1.578 -14.832 1.00 92.38 110 GLY A O 1
ATOM 853 N N . THR A 1 111 ? 6.013 2.379 -16.395 1.00 94.38 111 THR A N 1
ATOM 854 C CA . THR A 1 111 ? 6.630 1.086 -16.740 1.00 94.38 111 THR A CA 1
ATOM 855 C C . THR A 1 111 ? 8.082 0.984 -16.289 1.00 94.38 111 THR A C 1
ATOM 857 O O . THR A 1 111 ? 8.625 -0.114 -16.210 1.00 94.38 111 THR A O 1
ATOM 860 N N . THR A 1 112 ? 8.702 2.116 -15.960 1.00 98.12 112 THR A N 1
ATOM 861 C CA . THR A 1 112 ? 10.063 2.200 -15.421 1.00 98.12 112 THR A CA 1
ATOM 862 C C . THR A 1 112 ? 10.053 2.531 -13.931 1.00 98.12 112 THR A C 1
ATOM 864 O O . THR A 1 112 ? 9.073 3.069 -13.414 1.00 98.12 112 THR A O 1
ATOM 867 N N . ASP A 1 113 ? 11.160 2.263 -13.236 1.00 98.00 113 ASP A N 1
ATOM 868 C CA . ASP A 1 113 ? 11.287 2.599 -11.812 1.00 98.00 113 ASP A CA 1
ATOM 869 C C . ASP A 1 113 ? 11.138 4.103 -11.567 1.00 98.00 113 ASP A C 1
ATOM 871 O O . ASP A 1 113 ? 10.448 4.511 -10.641 1.00 98.00 113 ASP A O 1
ATOM 875 N N . ALA A 1 114 ? 11.725 4.938 -12.428 1.00 97.75 114 ALA A N 1
ATOM 876 C CA . ALA A 1 114 ? 11.643 6.390 -12.294 1.00 97.75 114 ALA A CA 1
ATOM 877 C C . ALA A 1 114 ? 10.205 6.910 -12.455 1.00 97.75 114 ALA A C 1
ATOM 879 O O . ALA A 1 114 ? 9.759 7.739 -11.664 1.00 97.75 114 ALA A O 1
ATOM 880 N N . GLU A 1 115 ? 9.463 6.404 -13.447 1.00 98.06 115 GLU A N 1
ATOM 881 C CA . GLU A 1 115 ? 8.043 6.738 -13.614 1.00 98.06 115 GLU A CA 1
ATOM 882 C C . GLU A 1 115 ? 7.228 6.269 -12.408 1.00 98.06 115 GLU A C 1
ATOM 884 O O . GLU A 1 115 ? 6.415 7.029 -11.885 1.00 98.06 115 GLU A O 1
ATOM 889 N N . ARG A 1 116 ? 7.491 5.048 -11.925 1.00 97.81 116 ARG A N 1
ATOM 890 C CA . ARG A 1 116 ? 6.793 4.479 -10.773 1.00 97.81 116 ARG A CA 1
ATOM 891 C C . ARG A 1 116 ? 7.018 5.292 -9.501 1.00 97.81 116 ARG A C 1
ATOM 893 O O . ARG A 1 116 ? 6.067 5.572 -8.780 1.00 97.81 116 ARG A O 1
ATOM 900 N N . ILE A 1 117 ? 8.260 5.690 -9.236 1.00 98.12 117 ILE A N 1
ATOM 901 C CA . ILE A 1 117 ? 8.610 6.527 -8.083 1.00 98.12 117 ILE A CA 1
ATOM 902 C C . ILE A 1 117 ? 7.911 7.890 -8.185 1.00 98.12 117 ILE A C 1
ATOM 904 O O . ILE A 1 117 ? 7.387 8.380 -7.187 1.00 98.12 117 ILE A O 1
ATOM 908 N N . GLY A 1 118 ? 7.824 8.467 -9.389 1.00 97.94 118 GLY A N 1
ATOM 909 C CA . GLY A 1 118 ? 7.055 9.691 -9.627 1.00 97.94 118 GLY A CA 1
ATOM 910 C C . GLY A 1 118 ? 5.553 9.528 -9.353 1.00 97.94 118 GLY A C 1
ATOM 911 O O . GLY A 1 118 ? 4.930 10.424 -8.782 1.00 97.94 118 GLY A O 1
ATOM 912 N N . GLU A 1 119 ? 4.966 8.379 -9.704 1.00 98.44 119 GLU A N 1
ATOM 913 C CA . GLU A 1 119 ? 3.576 8.054 -9.359 1.00 98.44 119 GLU A CA 1
ATOM 914 C C . GLU A 1 119 ? 3.387 7.874 -7.844 1.00 98.44 119 GLU A C 1
ATOM 916 O O . GLU A 1 119 ? 2.408 8.382 -7.297 1.00 98.44 119 GLU A O 1
ATOM 921 N N . PHE A 1 120 ? 4.328 7.227 -7.142 1.00 98.06 120 PHE A N 1
ATOM 922 C CA . PHE A 1 120 ? 4.294 7.131 -5.676 1.00 98.06 120 PHE A CA 1
ATOM 923 C C . PHE A 1 120 ? 4.307 8.516 -5.031 1.00 98.06 120 PHE A C 1
ATOM 925 O O . PHE A 1 120 ? 3.461 8.811 -4.192 1.00 98.06 120 PHE A O 1
ATOM 932 N N . GLU A 1 121 ? 5.228 9.386 -5.447 1.00 96.44 121 GLU A N 1
ATOM 933 C CA . GLU A 1 121 ? 5.328 10.752 -4.935 1.00 96.44 121 GLU A CA 1
ATOM 934 C C . GLU A 1 121 ? 4.037 11.545 -5.189 1.00 96.44 121 GLU A C 1
ATOM 936 O O . GLU A 1 121 ? 3.586 12.307 -4.331 1.00 96.44 121 GLU A O 1
ATOM 941 N N . ALA A 1 122 ? 3.402 11.348 -6.350 1.00 97.12 122 ALA A N 1
ATOM 942 C CA . ALA A 1 122 ? 2.130 11.984 -6.660 1.00 97.12 122 ALA A CA 1
ATOM 943 C C . ALA A 1 122 ? 0.993 11.527 -5.751 1.00 97.12 122 ALA A C 1
ATOM 945 O O . ALA A 1 122 ? 0.291 12.372 -5.196 1.00 97.12 122 ALA A O 1
ATOM 946 N N . LEU A 1 123 ? 0.857 10.219 -5.564 1.00 98.12 123 LEU A N 1
ATOM 947 C CA . LEU A 1 123 ? -0.168 9.641 -4.707 1.00 98.12 123 LEU A CA 1
ATOM 948 C C . LEU A 1 123 ? 0.040 10.013 -3.236 1.00 98.12 123 LEU A C 1
ATOM 950 O O . LEU A 1 123 ? -0.923 10.356 -2.564 1.00 98.12 123 LEU A O 1
ATOM 954 N N . LEU A 1 124 ? 1.276 10.027 -2.732 1.00 96.19 124 LEU A N 1
ATOM 955 C CA . LEU A 1 124 ? 1.567 10.373 -1.333 1.00 96.19 124 LEU A CA 1
ATOM 956 C C . LEU A 1 124 ? 1.238 11.830 -0.981 1.00 96.19 124 LEU A C 1
ATOM 958 O O . LEU A 1 124 ? 0.956 12.133 0.177 1.00 96.19 124 LEU A O 1
ATOM 962 N N . ARG A 1 125 ? 1.231 12.741 -1.964 1.00 94.56 125 ARG A N 1
ATOM 963 C CA . ARG A 1 125 ? 0.740 14.116 -1.760 1.00 94.56 125 ARG A CA 1
ATOM 964 C C . ARG A 1 125 ? -0.763 14.167 -1.481 1.00 94.56 125 ARG A C 1
ATOM 966 O O . ARG A 1 125 ? -1.216 15.093 -0.814 1.00 94.56 125 ARG A O 1
ATOM 973 N N . GLU A 1 126 ? -1.518 13.209 -2.007 1.00 96.25 126 GLU A N 1
ATOM 974 C CA . GLU A 1 126 ? -2.969 13.086 -1.815 1.00 96.25 126 GLU A CA 1
ATOM 975 C C . GLU A 1 126 ? -3.315 12.165 -0.636 1.00 96.25 126 GLU A C 1
ATOM 977 O O . GLU A 1 126 ? -4.317 12.386 0.043 1.00 96.25 126 GLU A O 1
ATOM 982 N N . HIS A 1 127 ? -2.445 11.191 -0.363 1.00 96.19 127 HIS A N 1
ATOM 983 C CA . HIS A 1 127 ? -2.581 10.154 0.654 1.00 96.19 127 HIS A CA 1
ATOM 984 C C . HIS A 1 127 ? -1.453 10.260 1.678 1.00 96.19 127 HIS A C 1
ATOM 986 O O . HIS A 1 127 ? -0.525 9.441 1.671 1.00 96.19 127 HIS A O 1
ATOM 992 N N . PRO A 1 128 ? -1.500 11.264 2.576 1.00 92.12 128 PRO A N 1
ATOM 993 C CA . PRO A 1 128 ? -0.485 11.423 3.600 1.00 92.12 128 PRO A CA 1
ATOM 994 C C . PRO A 1 128 ? -0.424 10.213 4.528 1.00 92.12 128 PRO A C 1
ATOM 996 O O . PRO A 1 128 ? 0.631 10.025 5.122 1.00 92.12 128 PRO A O 1
ATOM 999 N N . GLU A 1 129 ? -1.498 9.408 4.645 1.00 92.25 129 GLU A N 1
ATOM 1000 C CA . GLU A 1 129 ? -1.597 8.121 5.354 1.00 92.25 129 GLU A CA 1
ATOM 1001 C C . GLU A 1 129 ? -0.688 7.012 4.777 1.00 92.25 129 GLU A C 1
ATOM 1003 O O . GLU A 1 129 ? -0.360 6.066 5.501 1.00 92.25 129 GLU A O 1
ATOM 1008 N N . GLY A 1 130 ? -0.219 7.175 3.538 1.00 95.00 130 GLY A N 1
ATOM 1009 C CA . GLY A 1 130 ? 0.525 6.184 2.767 1.00 95.00 130 GLY A CA 1
ATOM 1010 C C . GLY A 1 130 ? -0.352 5.457 1.744 1.00 95.00 130 GLY A C 1
ATOM 1011 O O . GLY A 1 130 ? -1.574 5.585 1.740 1.00 95.00 130 GLY A O 1
ATOM 1012 N N . ILE A 1 131 ? 0.285 4.673 0.877 1.00 97.69 131 ILE A N 1
ATOM 1013 C CA . ILE A 1 131 ? -0.384 3.822 -0.115 1.00 97.69 131 ILE A CA 1
ATOM 1014 C C . ILE A 1 131 ? 0.132 2.392 -0.018 1.00 97.69 131 ILE A C 1
ATOM 1016 O O . ILE A 1 131 ? 1.327 2.155 0.158 1.00 97.69 131 ILE A O 1
ATOM 1020 N N . VAL A 1 132 ? -0.756 1.416 -0.165 1.00 97.06 132 VAL A N 1
ATOM 1021 C CA . VAL A 1 132 ? -0.346 0.012 -0.256 1.00 97.06 132 VAL A CA 1
ATOM 1022 C C . VAL A 1 132 ? -0.048 -0.298 -1.705 1.00 97.06 132 VAL A C 1
ATOM 1024 O O . VAL A 1 132 ? -0.948 -0.233 -2.532 1.00 97.06 132 VAL A O 1
ATOM 1027 N N . VAL A 1 133 ? 1.186 -0.665 -2.022 1.00 97.38 133 VAL A N 1
ATOM 1028 C CA . VAL A 1 133 ? 1.586 -1.043 -3.383 1.00 97.38 133 VAL A CA 1
ATOM 1029 C C . VAL A 1 133 ? 1.813 -2.542 -3.454 1.00 97.38 133 VAL A C 1
ATOM 1031 O O . VAL A 1 133 ? 2.323 -3.135 -2.505 1.00 97.38 133 VAL A O 1
ATOM 1034 N N . HIS A 1 134 ? 1.429 -3.170 -4.563 1.00 94.81 134 HIS A N 1
ATOM 1035 C CA . HIS A 1 134 ? 1.568 -4.614 -4.720 1.00 94.81 134 HIS A CA 1
ATOM 1036 C C . HIS A 1 134 ? 1.644 -5.063 -6.185 1.00 94.81 134 HIS A C 1
ATOM 1038 O O . HIS A 1 134 ? 1.177 -4.386 -7.105 1.00 94.81 134 HIS A O 1
ATOM 1044 N N . GLY A 1 135 ? 2.217 -6.246 -6.412 1.00 94.12 135 GLY A N 1
ATOM 1045 C CA . GLY A 1 135 ? 2.367 -6.851 -7.739 1.00 94.12 135 GLY A CA 1
ATOM 1046 C C . GLY A 1 135 ? 2.549 -8.365 -7.663 1.00 94.12 135 GLY A C 1
ATOM 1047 O O . GLY A 1 135 ? 2.979 -8.878 -6.635 1.00 94.12 135 GLY A O 1
ATOM 1048 N N . ASP A 1 136 ? 2.207 -9.079 -8.741 1.00 91.25 136 ASP A N 1
ATOM 1049 C CA . ASP A 1 136 ? 2.252 -10.557 -8.793 1.00 91.25 136 ASP A CA 1
ATOM 1050 C C . ASP A 1 136 ? 3.675 -11.134 -8.817 1.00 91.25 136 ASP A C 1
ATOM 1052 O O . ASP A 1 136 ? 3.883 -12.297 -8.493 1.00 91.25 136 ASP A O 1
ATOM 1056 N N . TRP A 1 137 ? 4.657 -10.311 -9.177 1.00 92.75 137 TRP A N 1
ATOM 1057 C CA . TRP A 1 137 ? 6.075 -10.675 -9.255 1.00 92.75 137 TRP A CA 1
ATOM 1058 C C . TRP A 1 137 ? 6.944 -9.648 -8.534 1.00 92.75 137 TRP A C 1
ATOM 1060 O O . TRP A 1 137 ? 8.085 -9.412 -8.912 1.00 92.75 137 TRP A O 1
ATOM 1070 N N . ALA A 1 138 ? 6.371 -8.982 -7.533 1.00 92.25 138 ALA A N 1
ATOM 1071 C CA . ALA A 1 138 ? 7.015 -7.871 -6.850 1.00 92.25 138 ALA A CA 1
ATOM 1072 C C . ALA A 1 138 ? 8.072 -8.316 -5.825 1.00 92.25 138 ALA A C 1
ATOM 1074 O O . ALA A 1 138 ? 8.839 -7.478 -5.367 1.00 92.25 138 ALA A O 1
ATOM 1075 N N . ALA A 1 139 ? 8.137 -9.606 -5.483 1.00 90.69 139 ALA A N 1
ATOM 1076 C CA . ALA A 1 139 ? 9.175 -10.194 -4.640 1.00 90.69 139 ALA A CA 1
ATOM 1077 C C . ALA A 1 139 ? 9.721 -11.493 -5.251 1.00 90.69 139 ALA A C 1
ATOM 1079 O O . ALA A 1 139 ? 9.097 -12.113 -6.115 1.00 90.69 139 ALA A O 1
ATOM 1080 N N . SER A 1 140 ? 10.859 -11.971 -4.738 1.00 87.12 140 SER A N 1
ATOM 1081 C CA . SER A 1 140 ? 11.421 -13.281 -5.120 1.00 87.12 140 SER A CA 1
ATOM 1082 C C . SER A 1 140 ? 10.498 -14.466 -4.787 1.00 87.12 140 SER A C 1
ATOM 1084 O O . SER A 1 140 ? 10.634 -15.544 -5.364 1.00 87.12 140 SER A O 1
ATOM 1086 N N . THR A 1 141 ? 9.534 -14.258 -3.887 1.00 83.38 141 THR A N 1
ATOM 1087 C CA . THR A 1 141 ? 8.490 -15.211 -3.492 1.00 83.38 141 THR A CA 1
ATOM 1088 C C . THR A 1 141 ? 7.213 -15.112 -4.339 1.00 83.38 141 THR A C 1
ATOM 1090 O O . THR A 1 141 ? 6.289 -15.894 -4.119 1.00 83.38 141 THR A O 1
ATOM 1093 N N . GLY A 1 142 ? 7.156 -14.202 -5.322 1.00 89.06 142 GLY A N 1
ATOM 1094 C CA . GLY A 1 142 ? 5.995 -13.967 -6.184 1.00 89.06 142 GLY A CA 1
ATOM 1095 C C . GLY A 1 142 ? 5.199 -12.729 -5.767 1.00 89.06 142 GLY A C 1
ATOM 1096 O O . GLY A 1 142 ? 5.748 -11.623 -5.713 1.00 89.06 142 GLY A O 1
ATOM 1097 N N . THR A 1 143 ? 3.898 -12.912 -5.509 1.00 90.00 143 THR A N 1
ATOM 1098 C CA . THR A 1 143 ? 2.993 -11.820 -5.136 1.00 90.00 143 THR A CA 1
ATOM 1099 C C . THR A 1 143 ? 3.413 -11.213 -3.806 1.00 90.00 143 THR A C 1
ATOM 1101 O O . THR A 1 143 ? 3.493 -11.915 -2.799 1.00 90.00 143 THR A O 1
ATOM 1104 N N . HIS A 1 144 ? 3.629 -9.899 -3.789 1.00 91.56 144 HIS A N 1
ATOM 1105 C CA . HIS A 1 144 ? 3.976 -9.183 -2.567 1.00 91.56 144 HIS A CA 1
ATOM 1106 C C . HIS A 1 144 ? 3.424 -7.760 -2.556 1.00 91.56 144 HIS A C 1
ATOM 1108 O O . HIS A 1 144 ? 3.112 -7.198 -3.613 1.00 91.56 144 HIS A O 1
ATOM 1114 N N . GLY A 1 145 ? 3.289 -7.189 -1.361 1.00 92.12 145 GLY A N 1
ATOM 1115 C CA . GLY A 1 145 ? 2.877 -5.809 -1.173 1.00 92.12 145 GLY A CA 1
ATOM 1116 C C . GLY A 1 145 ? 3.354 -5.206 0.141 1.00 92.12 145 GLY A C 1
ATOM 1117 O O . GLY A 1 145 ? 3.512 -5.899 1.147 1.00 92.12 145 GLY A O 1
ATOM 1118 N N . VAL A 1 146 ? 3.569 -3.895 0.105 1.00 93.25 146 VAL A N 1
ATOM 1119 C CA . VAL A 1 146 ? 4.133 -3.089 1.195 1.00 93.25 146 VAL A CA 1
ATOM 1120 C C . VAL A 1 146 ? 3.387 -1.764 1.313 1.00 93.25 146 VAL A C 1
ATOM 1122 O O . VAL A 1 146 ? 2.743 -1.316 0.362 1.00 93.25 146 VAL A O 1
ATOM 1125 N N . LEU A 1 147 ? 3.478 -1.121 2.475 1.00 94.06 147 LEU A N 1
ATOM 1126 C CA . LEU A 1 147 ? 2.949 0.226 2.680 1.00 94.06 147 LEU A CA 1
ATOM 1127 C C . LEU A 1 147 ? 4.040 1.247 2.355 1.00 94.06 147 LEU A C 1
ATOM 1129 O O . LEU A 1 147 ? 4.991 1.376 3.117 1.00 94.06 147 LEU A O 1
ATOM 1133 N N . VAL A 1 148 ? 3.908 1.990 1.261 1.00 95.38 148 VAL A N 1
ATOM 1134 C CA . VAL A 1 148 ? 4.791 3.121 0.948 1.00 95.38 148 VAL A CA 1
ATOM 1135 C C . VAL A 1 148 ? 4.293 4.354 1.697 1.00 95.38 148 VAL A C 1
ATOM 1137 O O . VAL A 1 148 ? 3.109 4.683 1.639 1.00 95.38 148 VAL A O 1
ATOM 1140 N N . VAL A 1 149 ? 5.198 5.038 2.395 1.00 93.00 149 VAL A N 1
ATOM 1141 C CA . VAL A 1 149 ? 4.878 6.195 3.254 1.00 93.00 149 VAL A CA 1
ATOM 1142 C C . VAL A 1 149 ? 5.622 7.469 2.866 1.00 93.00 149 VAL A C 1
ATOM 1144 O O . VAL A 1 149 ? 5.263 8.547 3.332 1.00 93.00 149 VAL A O 1
ATOM 1147 N N . GLY A 1 150 ? 6.653 7.367 2.027 1.00 91.88 150 GLY A N 1
ATOM 1148 C CA . GLY A 1 150 ? 7.496 8.507 1.696 1.00 91.88 150 GLY A CA 1
ATOM 1149 C C . GLY A 1 150 ? 8.328 8.299 0.442 1.00 91.88 150 GLY A C 1
ATOM 1150 O O . GLY A 1 150 ? 8.720 7.177 0.120 1.00 91.88 150 GLY A O 1
ATOM 1151 N N . VAL A 1 151 ? 8.623 9.404 -0.239 1.00 93.94 151 VAL A N 1
ATOM 1152 C CA . VAL A 1 151 ? 9.640 9.489 -1.289 1.00 93.94 151 VAL A CA 1
ATOM 1153 C C . VAL A 1 151 ? 10.459 10.749 -1.034 1.00 93.94 151 VAL A C 1
ATOM 1155 O O . VAL A 1 151 ? 9.900 11.842 -0.979 1.00 93.94 151 VAL A O 1
ATOM 1158 N N . GLU A 1 152 ? 11.776 10.615 -0.879 1.00 91.00 152 GLU A N 1
ATOM 1159 C CA . GLU A 1 152 ? 12.677 11.750 -0.650 1.00 91.00 152 GLU A CA 1
ATOM 1160 C C . GLU A 1 152 ? 13.900 11.651 -1.554 1.00 91.00 152 GLU A C 1
ATOM 1162 O O . GLU A 1 152 ? 14.679 10.704 -1.476 1.00 91.00 152 GLU A O 1
ATOM 1167 N N . GLY A 1 153 ? 14.084 12.636 -2.438 1.00 89.25 153 GLY A N 1
ATOM 1168 C CA . GLY A 1 153 ? 15.230 12.650 -3.353 1.00 89.25 153 GLY A CA 1
ATOM 1169 C C . GLY A 1 153 ? 15.302 11.429 -4.282 1.00 89.25 153 GLY A C 1
ATOM 1170 O O . GLY A 1 153 ? 16.394 11.056 -4.701 1.00 89.25 153 GLY A O 1
ATOM 1171 N N . GLY A 1 154 ? 14.158 10.801 -4.579 1.00 90.62 154 GLY A N 1
ATOM 1172 C CA . GLY A 1 154 ? 14.056 9.567 -5.365 1.00 90.62 154 GLY A CA 1
ATOM 1173 C C . GLY A 1 154 ? 14.209 8.273 -4.557 1.00 90.62 154 GLY A C 1
ATOM 1174 O O . GLY A 1 154 ? 13.968 7.201 -5.103 1.00 90.62 154 GLY A O 1
ATOM 1175 N N . GLU A 1 155 ? 14.562 8.348 -3.272 1.00 94.19 155 GLU A N 1
ATOM 1176 C CA . GLU A 1 155 ? 14.557 7.194 -2.369 1.00 94.19 155 GLU A CA 1
ATOM 1177 C C . GLU A 1 155 ? 13.133 6.936 -1.873 1.00 94.19 155 GLU A C 1
ATOM 1179 O O . GLU A 1 155 ? 12.465 7.856 -1.399 1.00 94.19 155 GLU A O 1
ATOM 1184 N N . VAL A 1 156 ? 12.671 5.690 -1.967 1.00 95.12 156 VAL A N 1
ATOM 1185 C CA . VAL A 1 156 ? 11.335 5.289 -1.512 1.00 95.12 156 VAL A CA 1
ATOM 1186 C C . VAL A 1 156 ? 11.436 4.702 -0.110 1.00 95.12 156 VAL A C 1
ATOM 1188 O O . VAL A 1 156 ? 12.318 3.892 0.170 1.00 95.12 156 VAL A O 1
ATOM 1191 N N . TYR A 1 157 ? 10.498 5.070 0.754 1.00 91.31 157 TYR A N 1
ATOM 1192 C CA . TYR A 1 157 ? 10.395 4.569 2.116 1.00 91.31 157 TYR A CA 1
ATOM 1193 C C . TYR A 1 157 ? 9.080 3.833 2.307 1.00 91.31 157 TYR A C 1
ATOM 1195 O O . TYR A 1 157 ? 8.001 4.341 1.984 1.00 91.31 157 TYR A O 1
ATOM 1203 N N . ALA A 1 158 ? 9.180 2.622 2.835 1.00 91.31 158 ALA A N 1
ATOM 1204 C CA . ALA A 1 158 ? 8.065 1.711 2.974 1.00 91.31 158 ALA A CA 1
ATOM 1205 C C . ALA A 1 158 ? 8.134 0.940 4.291 1.00 91.31 158 ALA A C 1
ATOM 1207 O O . ALA A 1 158 ? 9.157 0.915 4.969 1.00 91.31 158 ALA A O 1
ATOM 1208 N N . VAL A 1 159 ? 7.029 0.296 4.634 1.00 86.94 159 VAL A N 1
ATOM 1209 C CA . VAL A 1 159 ? 6.920 -0.659 5.728 1.00 86.94 159 VAL A CA 1
ATOM 1210 C C . VAL A 1 159 ? 6.612 -2.011 5.113 1.00 86.94 159 VAL A C 1
ATOM 1212 O O . VAL A 1 159 ? 5.594 -2.179 4.432 1.00 86.94 159 VAL A O 1
ATOM 1215 N N . ASP A 1 160 ? 7.501 -2.970 5.350 1.00 85.88 160 ASP A N 1
ATOM 1216 C CA . ASP A 1 160 ? 7.382 -4.319 4.818 1.00 85.88 160 ASP A CA 1
ATO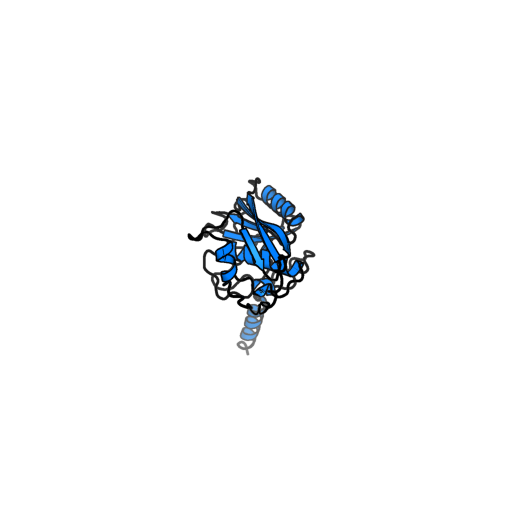M 1217 C C . ASP A 1 160 ? 7.210 -5.338 5.941 1.00 85.88 160 ASP A C 1
ATOM 1219 O O . ASP A 1 160 ? 8.168 -5.767 6.586 1.00 85.88 160 ASP A O 1
ATOM 1223 N N . ALA A 1 161 ? 5.972 -5.787 6.128 1.00 75.31 161 ALA A N 1
ATOM 1224 C CA . ALA A 1 161 ? 5.636 -6.800 7.119 1.00 75.31 161 ALA A CA 1
ATOM 1225 C C . ALA A 1 161 ? 6.303 -8.171 6.867 1.00 75.31 161 ALA A C 1
ATOM 1227 O O . ALA A 1 161 ? 6.239 -9.035 7.737 1.00 75.31 161 ALA A O 1
ATOM 1228 N N . SER A 1 162 ? 6.937 -8.385 5.706 1.00 65.81 162 SER A N 1
ATOM 1229 C CA . SER A 1 162 ? 7.548 -9.663 5.310 1.00 65.81 162 SER A CA 1
ATOM 1230 C C . SER A 1 162 ? 9.051 -9.755 5.553 1.00 65.81 162 SER A C 1
ATOM 1232 O O . SER A 1 162 ? 9.619 -10.824 5.325 1.00 65.81 162 SER A O 1
ATOM 1234 N N . TYR A 1 163 ? 9.707 -8.694 6.041 1.00 51.75 163 TYR A N 1
ATOM 1235 C CA . TYR A 1 163 ? 11.173 -8.666 6.128 1.00 51.75 163 TYR A CA 1
ATOM 1236 C C . TYR A 1 163 ? 11.797 -9.681 7.106 1.00 51.75 163 TYR A C 1
ATOM 1238 O O . TYR A 1 163 ? 13.016 -9.823 7.151 1.00 51.75 163 TYR A O 1
ATOM 1246 N N . ASN A 1 164 ? 11.009 -10.494 7.812 1.00 43.75 164 ASN A N 1
ATOM 1247 C CA . ASN A 1 164 ? 11.493 -11.815 8.189 1.00 43.75 164 ASN A CA 1
ATOM 1248 C C . ASN A 1 164 ? 10.352 -12.783 8.468 1.00 43.75 164 ASN A C 1
ATOM 1250 O O . ASN A 1 164 ? 9.476 -12.516 9.286 1.00 43.75 164 ASN A O 1
ATOM 1254 N N . MET A 1 165 ? 10.457 -13.972 7.878 1.00 48.84 165 MET A N 1
ATOM 1255 C CA . MET A 1 165 ? 9.763 -15.209 8.247 1.00 48.84 165 MET A CA 1
ATOM 1256 C C . MET A 1 165 ? 10.083 -15.648 9.701 1.00 48.84 165 MET A C 1
ATOM 1258 O O . MET A 1 165 ? 10.520 -16.774 9.939 1.00 48.84 165 MET A O 1
ATOM 1262 N N . GLY A 1 166 ? 9.922 -14.748 10.675 1.00 41.22 166 GLY A N 1
ATOM 1263 C CA . GLY A 1 166 ? 10.245 -14.947 12.084 1.00 41.22 166 GLY A CA 1
ATOM 1264 C C . GLY A 1 166 ? 10.455 -13.682 12.931 1.00 41.22 166 GLY A C 1
ATOM 1265 O O . GLY A 1 166 ? 10.496 -13.832 14.147 1.00 41.22 166 GLY A O 1
ATOM 1266 N N . ILE A 1 167 ? 10.580 -12.471 12.360 1.00 39.75 167 ILE A N 1
ATOM 1267 C CA . ILE A 1 167 ? 10.646 -11.190 13.101 1.00 39.75 167 ILE A CA 1
ATOM 1268 C C . ILE A 1 167 ? 10.034 -10.085 12.223 1.00 39.75 167 ILE A C 1
ATOM 1270 O O . ILE A 1 167 ? 10.468 -9.874 11.095 1.00 39.75 167 ILE A O 1
ATOM 1274 N N . PHE A 1 168 ? 9.019 -9.396 12.739 1.00 49.88 168 PHE A N 1
ATOM 1275 C CA . PHE A 1 168 ? 8.334 -8.283 12.078 1.00 49.88 168 PHE A CA 1
ATOM 1276 C C . PHE A 1 168 ? 9.307 -7.139 11.776 1.00 49.88 168 PHE A C 1
ATOM 1278 O O . PHE A 1 168 ? 10.109 -6.782 12.636 1.00 49.88 168 PHE A O 1
ATOM 1285 N N . SER A 1 169 ? 9.234 -6.541 10.581 1.00 53.50 169 SER A N 1
ATOM 1286 C CA . SER A 1 169 ? 9.856 -5.227 10.378 1.00 53.50 169 SER A CA 1
ATOM 1287 C C . SER A 1 169 ? 9.181 -4.227 11.317 1.00 53.50 169 SER A C 1
ATOM 1289 O O . SER A 1 169 ? 7.959 -4.066 11.296 1.00 53.50 169 SER A O 1
ATOM 1291 N N . GLU A 1 170 ? 9.985 -3.595 12.170 1.00 54.19 170 GLU A N 1
ATOM 1292 C CA . GLU A 1 170 ? 9.533 -2.714 13.251 1.00 54.19 170 GLU A CA 1
ATOM 1293 C C . GLU A 1 170 ? 9.314 -1.266 12.785 1.00 54.19 170 GLU A C 1
ATOM 1295 O O . GLU A 1 170 ? 9.097 -0.379 13.610 1.00 54.19 170 GLU A O 1
ATOM 1300 N N . GLY A 1 171 ? 9.383 -0.969 11.482 1.00 72.19 171 GLY A N 1
ATOM 1301 C CA . GLY A 1 171 ? 9.255 0.418 11.064 1.00 72.19 171 GLY A CA 1
ATOM 1302 C C . GLY A 1 171 ? 9.430 0.721 9.590 1.00 72.19 171 GLY A C 1
ATOM 1303 O O . GLY A 1 171 ? 9.445 -0.140 8.714 1.00 72.19 171 GLY A O 1
ATOM 1304 N N . ILE A 1 172 ? 9.537 2.021 9.351 1.00 81.62 172 ILE A N 1
ATOM 1305 C CA . ILE A 1 172 ? 9.788 2.593 8.039 1.00 81.62 172 ILE A CA 1
ATOM 1306 C C . ILE A 1 172 ? 11.240 2.306 7.672 1.00 81.62 172 ILE A C 1
ATOM 1308 O O . ILE A 1 172 ? 12.162 2.599 8.431 1.00 81.62 172 ILE A O 1
ATOM 1312 N N . GLN A 1 173 ? 11.431 1.745 6.490 1.00 82.62 173 GLN A N 1
ATOM 1313 C CA . GLN A 1 173 ? 12.721 1.356 5.947 1.00 82.62 173 GLN A CA 1
ATOM 1314 C C . GLN A 1 173 ? 12.823 1.812 4.495 1.00 82.62 173 GLN A C 1
ATOM 1316 O O . GLN A 1 173 ? 11.817 2.124 3.851 1.00 82.62 173 GLN A O 1
ATOM 1321 N N . LYS A 1 174 ? 14.044 1.870 3.968 1.00 89.62 174 LYS A N 1
ATOM 1322 C CA . LYS A 1 174 ? 14.241 2.145 2.545 1.00 89.62 174 LYS A CA 1
ATOM 1323 C C . LYS A 1 174 ? 13.683 0.999 1.718 1.00 89.62 174 LYS A C 1
ATOM 1325 O O . LYS A 1 174 ? 13.693 -0.148 2.159 1.00 89.62 174 LYS A O 1
ATOM 1330 N N . TRP A 1 175 ? 13.263 1.291 0.494 1.00 92.06 175 TRP A N 1
ATOM 1331 C CA . TRP A 1 175 ? 12.802 0.279 -0.452 1.00 92.06 175 TRP A CA 1
ATOM 1332 C C . TRP A 1 175 ? 13.850 -0.811 -0.670 1.00 92.06 175 TRP A C 1
ATOM 1334 O O . TRP A 1 175 ? 13.504 -1.990 -0.677 1.00 92.06 175 TRP A O 1
ATOM 1344 N N . SER A 1 176 ? 15.131 -0.431 -0.739 1.00 90.81 176 SER A N 1
ATOM 1345 C CA . SER A 1 176 ? 16.261 -1.366 -0.843 1.00 90.81 176 SER A CA 1
ATOM 1346 C C . SER A 1 176 ? 16.355 -2.372 0.306 1.00 90.81 176 SER A C 1
ATOM 1348 O O . SER A 1 176 ? 16.984 -3.413 0.146 1.00 90.81 176 SER A O 1
ATOM 1350 N N . ASP A 1 177 ? 15.759 -2.046 1.453 1.00 86.88 177 ASP A N 1
ATOM 1351 C CA . ASP A 1 177 ? 15.779 -2.862 2.665 1.00 86.88 177 ASP A CA 1
ATOM 1352 C C . ASP A 1 177 ? 14.470 -3.654 2.832 1.00 86.88 177 ASP A C 1
ATOM 1354 O O . ASP A 1 177 ? 14.295 -4.366 3.814 1.00 86.88 177 ASP A O 1
ATOM 1358 N N . THR A 1 178 ? 13.522 -3.526 1.896 1.00 87.06 178 THR A N 1
ATOM 1359 C CA . THR A 1 178 ? 12.322 -4.371 1.817 1.00 87.06 178 THR A CA 1
ATOM 1360 C C . THR A 1 178 ? 12.613 -5.680 1.085 1.00 87.06 178 THR A C 1
ATOM 1362 O O . THR A 1 178 ? 13.661 -5.872 0.476 1.00 87.06 178 THR A O 1
ATOM 1365 N N . THR A 1 179 ? 11.661 -6.604 1.132 1.00 87.56 179 THR A N 1
ATOM 1366 C CA . THR A 1 179 ? 11.652 -7.824 0.314 1.00 87.56 179 THR A CA 1
ATOM 1367 C C . THR A 1 179 ? 11.151 -7.575 -1.114 1.00 87.56 179 THR A C 1
ATOM 1369 O O . THR A 1 179 ? 11.106 -8.510 -1.920 1.00 87.56 179 THR A O 1
ATOM 1372 N N . MET A 1 180 ? 10.789 -6.329 -1.439 1.00 91.75 180 MET A N 1
ATOM 1373 C CA . MET A 1 180 ? 10.411 -5.927 -2.788 1.00 91.75 180 MET A CA 1
ATOM 1374 C C . MET A 1 180 ? 11.625 -5.949 -3.716 1.00 91.75 180 MET A C 1
ATOM 1376 O O . MET A 1 180 ? 12.738 -5.587 -3.339 1.00 91.75 180 MET A O 1
ATOM 1380 N N . LEU A 1 181 ? 11.382 -6.356 -4.956 1.00 94.88 181 LEU A N 1
ATOM 1381 C CA . LEU A 1 181 ? 12.302 -6.211 -6.079 1.00 94.88 181 LEU A CA 1
ATOM 1382 C C . LEU A 1 181 ? 12.220 -4.772 -6.627 1.00 94.88 181 LEU A C 1
ATOM 1384 O O . LEU A 1 181 ? 12.108 -3.818 -5.862 1.00 94.88 181 LEU A O 1
ATOM 1388 N N . GLU A 1 182 ? 12.296 -4.566 -7.938 1.00 95.94 182 GLU A N 1
ATOM 1389 C CA . GLU A 1 182 ? 12.275 -3.233 -8.535 1.00 95.94 182 GLU A CA 1
ATOM 1390 C C . GLU A 1 182 ? 10.907 -2.536 -8.370 1.00 95.94 182 GLU A C 1
ATOM 1392 O O . GLU A 1 182 ? 9.863 -3.185 -8.525 1.00 95.94 182 GLU A O 1
ATOM 1397 N N . PRO A 1 183 ? 10.867 -1.205 -8.123 1.00 97.06 183 PRO A N 1
ATOM 1398 C CA . PRO A 1 183 ? 9.622 -0.447 -8.062 1.00 97.06 183 PRO A CA 1
ATOM 1399 C C . PRO A 1 183 ? 8.705 -0.710 -9.250 1.00 97.06 183 PRO A C 1
ATOM 1401 O O . PRO A 1 183 ? 7.515 -0.901 -9.033 1.00 97.06 183 PRO A O 1
ATOM 1404 N N . SER A 1 184 ? 9.220 -0.799 -10.480 1.00 97.00 184 SER A N 1
ATOM 1405 C CA . SER A 1 184 ? 8.445 -1.068 -11.704 1.00 97.00 184 SER A CA 1
ATOM 1406 C C . SER A 1 184 ? 7.616 -2.363 -11.679 1.00 97.00 184 SER A C 1
ATOM 1408 O O . SER A 1 184 ? 6.614 -2.451 -12.398 1.00 97.00 184 SER A O 1
ATOM 1410 N N . LEU A 1 185 ? 7.905 -3.313 -10.785 1.00 96.75 185 LEU A N 1
ATOM 1411 C CA . LEU A 1 185 ? 7.167 -4.574 -10.663 1.00 96.75 185 LEU A CA 1
ATOM 1412 C C . LEU A 1 185 ? 5.851 -4.476 -9.869 1.00 96.75 185 LEU A C 1
ATOM 1414 O O . LEU A 1 185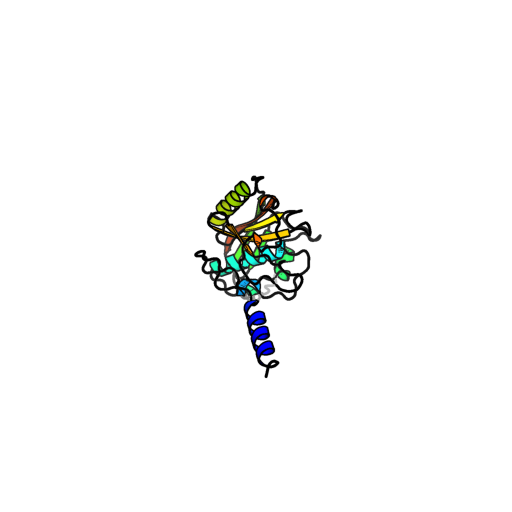 ? 5.017 -5.380 -9.969 1.00 96.75 185 LEU A O 1
ATOM 1418 N N . VAL A 1 186 ? 5.595 -3.387 -9.130 1.00 96.50 186 VAL A N 1
ATOM 1419 C CA . VAL A 1 186 ? 4.287 -3.185 -8.471 1.00 96.50 186 VAL A CA 1
ATOM 1420 C C . VAL A 1 186 ? 3.236 -2.584 -9.391 1.00 96.50 186 VAL A C 1
ATOM 1422 O O . VAL A 1 186 ? 3.192 -1.395 -9.641 1.00 96.50 186 VAL A O 1
ATOM 1425 N N . THR A 1 187 ? 2.316 -3.386 -9.895 1.00 96.25 187 THR A N 1
ATOM 1426 C CA . THR A 1 187 ? 1.361 -2.914 -10.910 1.00 96.25 187 THR A CA 1
ATOM 1427 C C . THR A 1 187 ? 0.108 -2.253 -10.335 1.00 96.25 187 THR A C 1
ATOM 1429 O O . THR A 1 187 ? -0.665 -1.649 -11.079 1.00 96.25 187 THR A O 1
ATOM 1432 N N . ARG A 1 188 ? -0.148 -2.410 -9.034 1.00 96.50 188 ARG A N 1
ATOM 1433 C CA . ARG A 1 188 ? -1.424 -2.068 -8.392 1.00 96.50 188 ARG A CA 1
ATOM 1434 C C . ARG A 1 188 ? -1.199 -1.382 -7.053 1.00 96.50 188 ARG A C 1
ATOM 1436 O O . ARG A 1 188 ? -0.157 -1.575 -6.421 1.00 96.50 188 ARG A O 1
ATOM 1443 N N . TYR A 1 189 ? -2.188 -0.609 -6.624 1.00 97.75 189 TYR A N 1
ATOM 1444 C CA . TYR A 1 189 ? -2.182 -0.007 -5.303 1.00 97.75 189 TYR A CA 1
ATOM 1445 C C . TYR A 1 189 ? -3.577 0.108 -4.693 1.00 97.75 189 TYR A C 1
ATOM 1447 O O . TYR A 1 189 ? -4.581 0.235 -5.398 1.00 97.75 189 TYR A O 1
ATOM 1455 N N . TRP A 1 190 ? -3.611 0.113 -3.363 1.00 97.75 190 TRP A N 1
ATOM 1456 C CA . TRP A 1 190 ? -4.748 0.544 -2.565 1.00 97.75 190 TRP A CA 1
ATOM 1457 C C . TRP A 1 190 ? -4.431 1.844 -1.833 1.00 97.75 190 TRP A C 1
ATOM 1459 O O . TRP A 1 190 ? -3.290 2.108 -1.452 1.00 97.75 190 TRP A O 1
ATOM 1469 N N . TYR A 1 191 ? -5.470 2.644 -1.632 1.00 98.25 191 TYR A N 1
ATOM 1470 C CA . TYR A 1 191 ? -5.404 3.949 -0.983 1.00 98.25 191 TYR A CA 1
ATOM 1471 C C . TYR A 1 191 ? -6.711 4.233 -0.240 1.00 98.25 191 TYR A C 1
ATOM 1473 O O . TYR A 1 191 ? -7.749 3.638 -0.551 1.00 98.25 191 TYR A O 1
ATOM 1481 N N . ILE A 1 192 ? -6.705 5.152 0.728 1.00 98.06 192 ILE A N 1
ATOM 1482 C CA . ILE A 1 192 ? -7.949 5.570 1.378 1.00 98.06 192 ILE A CA 1
ATOM 1483 C C . ILE A 1 192 ? -8.613 6.646 0.520 1.00 98.06 192 ILE A C 1
ATOM 1485 O O . ILE A 1 192 ? -8.231 7.809 0.510 1.00 98.06 192 ILE A O 1
ATOM 1489 N N . SER A 1 193 ? -9.649 6.247 -0.210 1.00 97.56 193 SER A N 1
ATOM 1490 C CA . SER A 1 193 ? -10.412 7.136 -1.093 1.00 97.56 193 SER A CA 1
ATOM 1491 C C . SER A 1 193 ? -11.262 8.162 -0.340 1.00 97.56 193 SER A C 1
ATOM 1493 O O . SER A 1 193 ? -11.546 9.238 -0.863 1.00 97.56 193 SER A O 1
ATOM 1495 N N . SER A 1 194 ? -11.695 7.838 0.880 1.00 96.94 194 SER A N 1
ATOM 1496 C CA . SER A 1 194 ? -12.395 8.773 1.761 1.00 96.94 194 SER A CA 1
ATOM 1497 C C . SER A 1 194 ? -12.454 8.254 3.191 1.00 96.94 194 SER A C 1
ATOM 1499 O O . SER A 1 194 ? -12.540 7.042 3.408 1.00 96.94 194 SER A O 1
ATOM 1501 N N . ILE A 1 195 ? -12.524 9.177 4.149 1.00 95.88 195 ILE A N 1
ATOM 1502 C CA . ILE A 1 195 ? -12.803 8.878 5.553 1.00 95.88 195 ILE A CA 1
ATOM 1503 C C . ILE A 1 195 ? -14.032 9.679 5.986 1.00 95.88 195 ILE A C 1
ATOM 1505 O O . ILE A 1 195 ? -14.054 10.905 5.875 1.00 95.88 195 ILE A O 1
ATOM 1509 N N . THR A 1 196 ? -15.057 9.000 6.498 1.00 94.75 196 THR A N 1
ATOM 1510 C CA . THR A 1 196 ? -16.298 9.641 6.968 1.00 94.75 196 THR A CA 1
ATOM 1511 C C . THR A 1 196 ? -16.646 9.203 8.381 1.00 94.75 196 THR A C 1
ATOM 1513 O O . THR A 1 196 ? -16.391 8.063 8.750 1.00 94.75 196 THR A O 1
ATOM 1516 N N . LYS A 1 197 ? -17.275 10.072 9.176 1.00 91.56 197 LYS A N 1
ATOM 1517 C CA . LYS A 1 197 ? -17.811 9.677 10.488 1.00 91.56 197 LYS A CA 1
ATOM 1518 C C . LYS A 1 197 ? -19.007 8.744 10.307 1.00 91.56 197 LYS A C 1
ATOM 1520 O O . LYS A 1 197 ? -19.819 8.962 9.407 1.00 91.56 197 LYS A O 1
ATOM 1525 N N . THR A 1 198 ? -19.142 7.746 11.172 1.00 84.06 198 THR A N 1
ATOM 1526 C CA . THR A 1 198 ? -20.354 6.925 11.213 1.00 84.06 198 THR A CA 1
ATOM 1527 C C . THR A 1 198 ? -21.536 7.785 11.652 1.00 84.06 198 THR A C 1
ATOM 1529 O O . THR A 1 198 ? -21.404 8.712 12.456 1.00 84.06 198 THR A O 1
ATOM 1532 N N . VAL A 1 199 ? -22.715 7.507 11.098 1.00 74.81 199 VAL A N 1
ATOM 1533 C CA . VAL A 1 199 ? -23.948 8.128 11.584 1.00 74.81 199 VAL A CA 1
ATOM 1534 C C . VAL A 1 199 ? -24.260 7.497 12.940 1.00 74.81 199 VAL A C 1
ATOM 1536 O O . VAL A 1 199 ? -24.443 6.281 13.014 1.00 74.81 199 VAL A O 1
ATOM 1539 N N . GLU A 1 200 ? -24.326 8.294 14.013 1.00 58.62 200 GLU A N 1
ATOM 1540 C CA . GLU A 1 200 ? -24.830 7.806 15.302 1.00 58.62 200 GLU A CA 1
ATOM 1541 C C . GLU A 1 200 ? -26.217 7.190 15.081 1.00 58.62 200 GLU A C 1
ATOM 1543 O O . GLU A 1 200 ? -27.167 7.876 14.689 1.00 58.62 200 GLU A O 1
ATOM 1548 N N . LYS A 1 201 ? -26.358 5.881 15.324 1.00 54.50 201 LYS A N 1
ATOM 1549 C CA . LYS A 1 201 ? -27.689 5.271 15.378 1.00 54.50 201 LYS A CA 1
ATOM 1550 C C . LYS A 1 201 ? -28.457 5.954 16.517 1.00 54.50 201 LYS A C 1
ATOM 1552 O O . LYS A 1 201 ? -27.904 6.050 17.617 1.00 54.50 201 LYS A O 1
ATOM 1557 N N . PRO A 1 202 ? -29.710 6.405 16.303 1.00 47.97 202 PRO A N 1
ATOM 1558 C CA . PRO A 1 202 ? -30.512 6.973 17.376 1.00 47.97 202 PRO A CA 1
ATOM 1559 C C . PRO A 1 202 ? -30.521 6.009 18.557 1.00 47.97 202 PRO A C 1
ATOM 1561 O O . PRO A 1 202 ? -30.766 4.811 18.376 1.00 47.97 202 PRO A O 1
ATOM 1564 N N . LYS A 1 203 ? -30.249 6.520 19.763 1.00 45.72 203 LYS A N 1
ATOM 1565 C CA . LYS A 1 203 ? -30.380 5.733 20.990 1.00 45.72 203 LYS A CA 1
ATOM 1566 C C . LYS A 1 203 ? -31.763 5.070 20.968 1.00 45.72 203 LYS A C 1
ATOM 1568 O O . LYS A 1 203 ? -32.738 5.792 20.737 1.00 45.72 203 LYS A O 1
ATOM 1573 N N . PRO A 1 204 ? -31.877 3.743 21.169 1.00 60.66 204 PRO A N 1
ATOM 1574 C CA . PRO A 1 204 ? -33.175 3.088 21.179 1.00 60.66 204 PRO A CA 1
ATOM 1575 C C . PRO A 1 204 ? -34.075 3.822 22.171 1.00 60.66 204 PRO A C 1
ATOM 1577 O O . PRO A 1 204 ? -33.749 3.942 23.355 1.00 60.66 204 PRO A O 1
ATOM 1580 N N . VAL A 1 205 ? -35.169 4.383 21.656 1.00 64.25 205 VAL A N 1
ATOM 1581 C CA . VAL A 1 205 ? -36.191 5.010 22.489 1.00 64.25 205 VAL A CA 1
ATOM 1582 C C . VAL A 1 205 ? -36.707 3.903 23.410 1.00 64.25 205 VAL A C 1
ATOM 1584 O O . VAL A 1 205 ? -37.089 2.847 22.895 1.00 64.25 205 VAL A O 1
ATOM 1587 N N . PRO A 1 206 ? -36.685 4.080 24.745 1.00 64.69 206 PRO A N 1
ATOM 1588 C CA . PRO A 1 206 ? -37.259 3.099 25.655 1.00 64.69 206 PRO A CA 1
ATOM 1589 C C . PRO A 1 206 ? -38.676 2.776 25.189 1.00 64.69 206 PRO A C 1
ATOM 1591 O O . PRO A 1 206 ? -39.454 3.697 24.934 1.00 64.69 206 PRO A O 1
ATOM 1594 N N . ALA A 1 207 ? -38.989 1.490 25.024 1.00 56.84 207 ALA A N 1
ATOM 1595 C CA . ALA A 1 207 ? -40.310 1.066 24.586 1.00 56.84 207 ALA A CA 1
ATOM 1596 C C . ALA A 1 207 ? -41.358 1.695 25.513 1.00 56.84 207 ALA A C 1
ATOM 1598 O O . ALA A 1 207 ? -41.391 1.406 26.709 1.00 56.84 207 ALA A O 1
ATOM 1599 N N . ALA A 1 208 ? -42.179 2.596 24.972 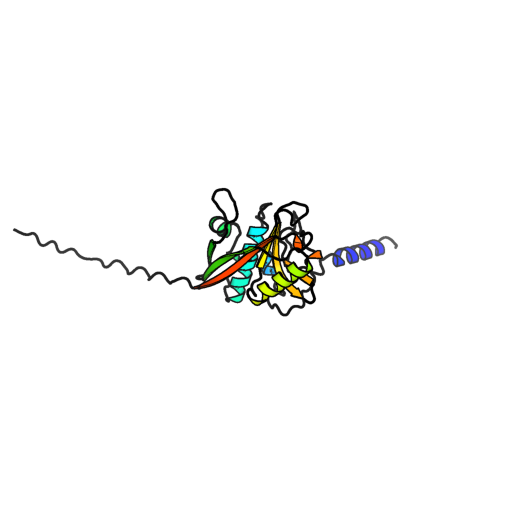1.00 50.59 208 ALA A N 1
ATOM 1600 C CA . ALA A 1 208 ? -43.305 3.136 25.708 1.00 50.59 208 ALA A CA 1
ATOM 1601 C C . ALA A 1 208 ? -44.237 1.965 26.033 1.00 50.59 208 ALA A C 1
ATOM 1603 O O . ALA A 1 208 ? -44.736 1.285 25.134 1.00 50.59 208 ALA A O 1
ATOM 1604 N N . THR A 1 209 ? -44.439 1.700 27.320 1.00 42.34 209 THR A N 1
ATOM 1605 C CA . THR A 1 209 ? -45.394 0.707 27.803 1.00 42.34 209 THR A CA 1
ATOM 1606 C C . THR A 1 209 ? -46.801 1.204 27.470 1.00 42.34 209 THR A C 1
ATOM 1608 O O . THR A 1 209 ? -47.422 1.927 28.247 1.00 42.34 209 THR A O 1
ATOM 1611 N N . TYR A 1 210 ? -47.302 0.878 26.280 1.00 36.53 210 TYR A N 1
ATOM 1612 C CA . TYR A 1 210 ? -48.682 1.164 25.910 1.00 36.53 210 TYR A CA 1
ATOM 1613 C C . TYR A 1 210 ? -49.602 0.206 26.672 1.00 36.53 210 TYR A C 1
ATOM 1615 O O . TYR A 1 210 ? -49.708 -0.975 26.344 1.00 36.53 210 TYR A O 1
ATOM 1623 N N . TYR A 1 211 ? -50.278 0.720 27.700 1.00 36.97 211 TYR A N 1
ATOM 1624 C CA . TYR A 1 211 ? -51.444 0.061 28.280 1.00 36.97 211 TYR A CA 1
ATOM 1625 C C . TYR A 1 211 ? -52.559 0.043 27.225 1.00 36.97 211 TYR A C 1
ATOM 1627 O O . TYR A 1 211 ? -53.199 1.061 26.960 1.00 36.97 211 TYR A O 1
ATOM 1635 N N . PHE A 1 212 ? -52.787 -1.112 26.600 1.00 35.47 212 PHE A N 1
ATOM 1636 C CA . PHE A 1 212 ? -53.957 -1.339 25.754 1.00 35.47 212 PHE A CA 1
ATOM 1637 C C . PHE A 1 212 ? -55.213 -1.387 26.633 1.00 35.47 212 PHE A C 1
ATOM 1639 O O . PHE A 1 212 ? -55.501 -2.398 27.272 1.00 35.47 212 PHE A O 1
ATOM 1646 N N . ASN A 1 213 ? -55.981 -0.296 26.652 1.00 35.97 213 ASN A N 1
ATOM 1647 C CA . ASN A 1 213 ? -57.364 -0.324 27.117 1.00 35.97 213 ASN A CA 1
ATOM 1648 C C . ASN A 1 213 ? -58.225 -1.000 26.044 1.00 35.97 213 ASN A C 1
ATOM 1650 O O . ASN A 1 213 ? -58.466 -0.445 24.973 1.00 35.97 213 ASN A O 1
ATOM 1654 N N . ILE A 1 214 ? -58.673 -2.219 26.335 1.00 36.72 214 ILE A N 1
ATOM 1655 C CA . ILE A 1 214 ? -59.594 -2.980 25.493 1.00 36.72 214 ILE A CA 1
ATOM 1656 C C . ILE A 1 214 ? -60.997 -2.389 25.679 1.00 36.72 214 ILE A C 1
ATOM 1658 O O . ILE A 1 214 ? -61.656 -2.656 26.682 1.00 36.72 214 ILE A O 1
ATOM 1662 N N . LEU A 1 215 ? -61.478 -1.611 24.709 1.00 33.62 215 LEU A N 1
ATOM 1663 C CA . LEU A 1 215 ? -62.907 -1.335 24.562 1.00 33.62 215 LEU A CA 1
ATOM 1664 C C . LEU A 1 215 ? -63.515 -2.434 23.683 1.00 33.62 215 LEU A C 1
ATOM 1666 O O . LEU A 1 215 ? -63.244 -2.518 22.488 1.00 33.62 215 LEU A O 1
ATOM 1670 N N . ARG A 1 216 ? -64.313 -3.307 24.308 1.00 35.69 216 ARG A N 1
ATOM 1671 C CA . ARG A 1 216 ? -65.187 -4.266 23.620 1.00 35.69 216 ARG A CA 1
ATOM 1672 C C . ARG A 1 216 ? -66.321 -3.499 22.934 1.00 35.69 216 ARG A C 1
ATOM 1674 O O . ARG A 1 216 ? -67.026 -2.749 23.604 1.00 35.69 216 ARG A O 1
ATOM 1681 N N . CYS A 1 217 ? -66.523 -3.720 21.638 1.00 29.42 217 CYS A N 1
ATOM 1682 C CA . CYS A 1 217 ? -67.777 -3.365 20.976 1.00 29.42 217 CYS A CA 1
ATOM 1683 C C . CYS A 1 217 ? -68.861 -4.397 21.321 1.00 29.42 217 CYS A C 1
ATOM 1685 O O . CYS A 1 217 ? -68.569 -5.592 21.420 1.00 29.42 217 CYS A O 1
ATOM 1687 N N . ALA A 1 218 ? -70.072 -3.882 21.544 1.00 36.97 218 ALA A N 1
ATOM 1688 C CA . ALA A 1 218 ? -71.323 -4.624 21.666 1.00 36.97 218 ALA A CA 1
ATOM 1689 C C . ALA A 1 218 ? -71.813 -5.123 20.300 1.00 36.97 218 ALA A C 1
ATOM 1691 O O . ALA A 1 218 ? -71.469 -4.467 19.288 1.00 36.97 218 ALA A O 1
#

pLDDT: mean 76.94, std 21.31, range [29.42, 98.44]

Foldseek 3Di:
DPVVVVVVVVVVVVVVPPDPFPQPPPPPPCQVCLPLLADDPDDDPPCFLLSQVLSLVLLVCVVVVHDVSVVSDSVQSQVFQADPVSHGDQWGWDDDPQKIFIKHKDWQPDQALQSLLVVQQVVCVVFQSFKKFWAQQFAPVGTHIWTWNDADPNWTWTAGQPLDPVHGRSGIHTPVSHRTDGSSRGTMMMGRPDMDGHDPDPDPDPPDPDPDDDDDDD

Radius of gyration: 23.61 Å; chains: 1; bounding box: 117×33×48 Å